Protein AF-A0A1B9ADQ4-F1 (afdb_monomer)

InterPro domains:
  IPR029063 S-adenosyl-L-methionine-dependent methyltransferase superfamily [G3DSA:3.40.50.150] (20-190)
  IPR029063 S-adenosyl-L-methionine-dependent methyltransferase superfamily [SSF53335] (29-182)
  IPR041698 Methyltransferase domain 25 [PF13649] (47-142)

Radius of gyration: 16.08 Å; Cα contacts (8 Å, |Δi|>4): 365; chains: 1; bounding box: 38×32×48 Å

Secondary structure (DSSP, 8-state):
-THHHHHHHS---HHHHHHHHHHHHHHHHHHHHHHHHHTT--TT-EEEEES-TTSHHHHHHHHH-TT-EEEEEES-HHHHHHHHHHTHHHHHTT-EEEEES-GGG---SS-EEEEEEES-GGG-SSHHHHHHHHHHHEEEEEEEEEEE---STT--HHHHHHHHHHHHHHHHHTT-EEEEEEEE--SSS-EEEEEEE-

Foldseek 3Di:
DPPPVVVVVPQQDDPVSVVVVVLVLVLLLVQLVVLLVVQPDDAAFEEEEEACFLPSSVVSNCVVHVRYAYEYEHQDPVSVVNNCVVCVVCVVVVRYHYYNDQLLPDDDPAAGLEYEYEQCQVVRPDNLSSLLSNVVRHDAFRKYKYKHDDDDPPDEPVVQVVVLVVVQVSNVVSPWADWDWDWDDGPPYIMIMIMTTD

Solvent-accessible surface area (backbone atoms only — not comparable to full-atom values): 10647 Å² total; per-residue (Å²): 129,72,73,66,59,53,59,75,69,47,76,52,68,63,75,69,23,47,52,52,50,50,51,52,50,52,48,51,48,56,49,40,56,48,55,57,59,75,52,70,78,56,84,62,34,35,32,36,35,45,44,42,47,62,30,65,52,61,54,51,46,44,76,77,43,77,56,38,35,38,40,30,33,25,68,45,64,70,27,48,58,43,19,46,69,72,41,44,69,41,42,76,69,70,32,44,48,81,43,76,34,53,61,64,76,57,82,70,99,61,62,23,44,32,39,36,27,61,70,31,66,94,71,48,92,50,53,62,55,24,44,37,41,48,50,70,37,36,35,83,74,12,30,39,34,46,29,44,53,65,80,57,96,86,52,44,61,66,58,37,52,53,50,47,52,51,54,43,52,50,40,43,73,42,65,34,42,80,69,46,83,44,79,45,94,42,86,96,36,48,25,32,34,38,33,33,31,71

Structure (mmCIF, N/CA/C/O backbone):
data_AF-A0A1B9ADQ4-F1
#
_entry.id   AF-A0A1B9ADQ4-F1
#
loop_
_atom_site.group_PDB
_atom_site.id
_atom_site.type_symbol
_atom_site.label_atom_id
_atom_site.label_alt_id
_atom_site.label_comp_id
_atom_site.label_asym_id
_atom_site.label_entity_id
_atom_site.label_seq_id
_atom_site.pdbx_PDB_ins_code
_atom_site.Cartn_x
_atom_site.Cartn_y
_atom_site.Cartn_z
_atom_site.occupancy
_atom_site.B_iso_or_equiv
_atom_site.auth_seq_id
_atom_site.auth_comp_id
_atom_site.auth_asym_id
_atom_site.auth_atom_id
_atom_site.pdbx_PDB_model_num
ATOM 1 N N . MET A 1 1 ? 21.181 8.971 -6.946 1.00 31.03 1 MET A N 1
ATOM 2 C CA . MET A 1 1 ? 20.146 7.986 -6.556 1.00 31.03 1 MET A CA 1
ATOM 3 C C . MET A 1 1 ? 18.771 8.260 -7.191 1.00 31.03 1 MET A C 1
ATOM 5 O O . MET A 1 1 ? 18.067 7.307 -7.469 1.00 31.03 1 MET A O 1
ATOM 9 N N . PHE A 1 2 ? 18.421 9.510 -7.547 1.00 28.45 2 PHE A N 1
ATOM 10 C CA . PHE A 1 2 ? 17.174 9.854 -8.271 1.00 28.45 2 PHE A CA 1
ATOM 11 C C . PHE A 1 2 ? 17.099 9.427 -9.762 1.00 28.45 2 PHE A C 1
ATOM 13 O O . PHE A 1 2 ? 16.015 9.404 -10.334 1.00 28.45 2 PHE A O 1
ATOM 20 N N . SER A 1 3 ? 18.222 9.080 -10.404 1.00 30.12 3 SER A N 1
ATOM 21 C CA . SER A 1 3 ? 18.310 8.905 -11.871 1.00 30.12 3 SER A CA 1
ATOM 22 C C . SER A 1 3 ? 17.721 7.600 -12.430 1.00 30.12 3 SER A C 1
ATOM 24 O O . SER A 1 3 ? 17.468 7.532 -13.631 1.00 30.12 3 SER A O 1
ATOM 26 N N . PHE A 1 4 ? 17.547 6.556 -11.616 1.00 31.27 4 PHE A N 1
ATOM 27 C CA . PHE A 1 4 ? 17.008 5.272 -12.093 1.00 31.27 4 PHE A CA 1
ATOM 28 C C . PHE A 1 4 ? 15.471 5.254 -12.089 1.00 31.27 4 PHE A C 1
ATOM 30 O O . PHE A 1 4 ? 14.857 4.659 -12.970 1.00 31.27 4 PHE A O 1
ATOM 37 N N . PHE A 1 5 ? 14.846 5.981 -11.158 1.00 38.72 5 PHE A N 1
ATOM 38 C CA . PHE A 1 5 ? 13.388 6.052 -11.025 1.00 38.72 5 PHE A CA 1
ATOM 39 C C . PHE A 1 5 ? 12.737 6.987 -12.041 1.00 38.72 5 PHE A C 1
ATOM 41 O O . PHE A 1 5 ? 11.655 6.679 -12.533 1.00 38.72 5 PHE A O 1
ATOM 48 N N . SER A 1 6 ? 13.405 8.077 -12.436 1.00 36.59 6 SER A N 1
ATOM 49 C CA . SER A 1 6 ? 12.908 8.944 -13.512 1.00 36.59 6 SER A CA 1
ATOM 50 C C . SER A 1 6 ? 12.736 8.175 -14.824 1.00 36.59 6 SER A C 1
ATOM 52 O O . SER A 1 6 ? 11.720 8.353 -15.483 1.00 36.59 6 SER A O 1
ATOM 54 N N . LYS A 1 7 ? 13.639 7.234 -15.142 1.00 39.22 7 LYS A N 1
ATOM 55 C CA . LYS A 1 7 ? 13.520 6.358 -16.322 1.00 39.22 7 LYS A CA 1
ATOM 56 C C . LYS A 1 7 ? 12.334 5.395 -16.264 1.00 39.22 7 LYS A C 1
ATOM 58 O O . LYS A 1 7 ? 11.806 5.008 -17.297 1.00 39.22 7 LYS A O 1
ATOM 63 N N . GLN A 1 8 ? 11.889 5.014 -15.068 1.00 44.16 8 GLN A N 1
ATOM 64 C CA . GLN A 1 8 ? 10.740 4.122 -14.893 1.00 44.16 8 GLN A CA 1
ATOM 65 C C . GLN A 1 8 ? 9.396 4.842 -15.111 1.00 44.16 8 GLN A C 1
ATOM 67 O O . GLN A 1 8 ? 8.384 4.194 -15.385 1.00 44.16 8 GLN A O 1
ATOM 72 N N . PHE A 1 9 ? 9.403 6.177 -15.025 1.00 42.75 9 PHE A N 1
ATOM 73 C CA . PHE A 1 9 ? 8.288 7.059 -15.377 1.00 42.75 9 PHE A CA 1
ATOM 74 C C . PHE A 1 9 ? 8.504 7.812 -16.702 1.00 42.75 9 PHE A C 1
ATOM 76 O O . PHE A 1 9 ? 7.588 8.502 -17.159 1.00 42.75 9 PHE A O 1
ATOM 83 N N . GLU A 1 10 ? 9.673 7.682 -17.338 1.00 42.25 10 GLU A N 1
ATOM 84 C CA . GLU A 1 10 ? 9.884 8.148 -18.706 1.00 42.25 10 GLU A CA 1
ATOM 85 C C . GLU A 1 10 ? 8.965 7.343 -19.618 1.00 42.25 10 GLU A C 1
ATOM 87 O O . GLU A 1 10 ? 8.967 6.110 -19.634 1.00 42.25 10 GLU A O 1
ATOM 92 N N . LYS A 1 11 ? 8.111 8.061 -20.352 1.00 46.66 11 LYS A N 1
ATOM 93 C CA . LYS A 1 11 ? 7.223 7.447 -21.332 1.00 46.66 11 LYS A CA 1
ATOM 94 C C . LYS A 1 11 ? 8.090 6.648 -22.303 1.00 46.66 11 LYS A C 1
ATOM 96 O O . LYS A 1 11 ? 8.960 7.245 -22.932 1.00 46.66 11 LYS A O 1
ATOM 101 N N . PRO A 1 12 ? 7.858 5.341 -22.470 1.00 53.56 12 PRO A N 1
ATOM 102 C CA . PRO A 1 12 ? 8.609 4.587 -23.453 1.00 53.56 12 PRO A CA 1
ATOM 103 C C . PRO A 1 12 ? 8.221 5.107 -24.850 1.00 53.56 12 PRO A C 1
ATOM 105 O O . PRO A 1 12 ? 7.066 5.001 -25.272 1.00 53.56 12 PRO A O 1
ATOM 108 N N . GLU A 1 13 ? 9.165 5.759 -25.530 1.00 46.22 13 GLU A N 1
ATOM 109 C CA . GLU A 1 13 ? 8.935 6.422 -26.818 1.00 46.22 13 GLU A CA 1
ATOM 110 C C . GLU A 1 13 ? 8.956 5.419 -27.990 1.00 46.22 13 GLU A C 1
ATOM 112 O O . GLU A 1 13 ? 9.634 4.391 -27.960 1.00 46.22 13 GLU A O 1
ATOM 117 N N . GLY A 1 14 ? 8.184 5.705 -29.046 1.00 51.62 14 GLY A N 1
ATOM 118 C CA . GLY A 1 14 ? 8.058 4.843 -30.230 1.00 51.62 14 GLY A CA 1
ATOM 119 C C . GLY A 1 14 ? 7.074 3.668 -30.085 1.00 51.62 14 GLY A C 1
ATOM 120 O O . GLY A 1 14 ? 6.534 3.398 -29.015 1.00 51.62 14 GLY A O 1
ATOM 121 N N . LEU A 1 15 ? 6.806 2.956 -31.188 1.00 52.00 15 LEU A N 1
ATOM 122 C CA . LEU A 1 15 ? 5.789 1.889 -31.254 1.00 52.00 15 LEU A CA 1
ATOM 123 C C . LEU A 1 15 ? 6.112 0.698 -30.329 1.00 52.00 15 LEU A C 1
ATOM 125 O O . LEU A 1 15 ? 5.231 0.189 -29.640 1.00 52.00 15 LEU A O 1
ATOM 129 N N . LEU A 1 16 ? 7.384 0.286 -30.272 1.00 53.84 16 LEU A N 1
ATOM 130 C CA . LEU A 1 16 ? 7.862 -0.764 -29.362 1.00 53.84 16 LEU A CA 1
ATOM 131 C C . LEU A 1 16 ? 7.796 -0.317 -27.897 1.00 53.84 16 LEU A C 1
ATOM 133 O O . LEU A 1 16 ? 7.409 -1.101 -27.030 1.00 53.84 16 LEU A O 1
ATOM 137 N N . GLY A 1 17 ? 8.099 0.957 -27.638 1.00 56.41 17 GLY A N 1
ATOM 138 C CA . GLY A 1 17 ? 7.974 1.556 -26.318 1.00 56.41 17 GLY A CA 1
ATOM 139 C C . GLY A 1 17 ? 6.531 1.546 -25.812 1.00 56.41 17 GLY A C 1
ATOM 140 O O . GLY A 1 17 ? 6.268 1.110 -24.694 1.00 56.41 17 GLY A O 1
ATOM 141 N N . GLN A 1 18 ? 5.567 1.908 -26.659 1.00 59.38 18 GLN A N 1
ATOM 142 C CA . GLN A 1 18 ? 4.142 1.859 -26.311 1.00 59.38 18 GLN A CA 1
ATOM 143 C C . GLN A 1 18 ? 3.662 0.439 -25.969 1.00 59.38 18 GLN A C 1
ATOM 145 O O . GLN A 1 18 ? 2.882 0.264 -25.031 1.00 59.38 18 GLN A O 1
ATOM 150 N N . VAL A 1 19 ? 4.140 -0.582 -26.691 1.00 56.56 19 VAL A N 1
ATOM 151 C CA . VAL A 1 19 ? 3.825 -1.991 -26.395 1.00 56.56 19 VAL A CA 1
ATOM 152 C C . VAL A 1 19 ? 4.424 -2.416 -25.052 1.00 56.56 19 VAL A C 1
ATOM 154 O O . VAL A 1 19 ? 3.703 -2.974 -24.225 1.00 56.56 19 VAL A O 1
ATOM 157 N N . ALA A 1 20 ? 5.698 -2.104 -24.796 1.00 58.53 20 ALA A N 1
ATOM 158 C CA . ALA A 1 20 ? 6.356 -2.397 -23.521 1.00 58.53 20 ALA A CA 1
ATOM 159 C C . ALA A 1 20 ? 5.666 -1.689 -22.342 1.00 58.53 20 ALA A C 1
ATOM 161 O O . ALA A 1 20 ? 5.365 -2.315 -21.326 1.00 58.53 20 ALA A O 1
ATOM 162 N N . GLY A 1 21 ? 5.314 -0.411 -22.509 1.00 66.69 21 GLY A N 1
ATOM 163 C CA . GLY A 1 21 ? 4.561 0.355 -21.518 1.00 66.69 21 GLY A CA 1
ATOM 164 C C . GLY A 1 21 ? 3.179 -0.237 -21.235 1.00 66.69 21 GLY A C 1
ATOM 165 O O . GLY A 1 21 ? 2.742 -0.274 -20.085 1.00 66.69 21 GLY A O 1
ATOM 166 N N . LYS A 1 22 ? 2.497 -0.768 -22.258 1.00 61.91 22 LYS A N 1
ATOM 167 C CA . LYS A 1 22 ? 1.204 -1.446 -22.093 1.00 61.91 22 LYS A CA 1
ATOM 168 C C . LYS A 1 22 ? 1.338 -2.764 -21.330 1.00 61.91 22 LYS A C 1
ATOM 170 O O . LYS A 1 22 ? 0.519 -3.024 -20.452 1.00 61.91 22 LYS A O 1
ATOM 175 N N . ILE A 1 23 ? 2.360 -3.567 -21.628 1.00 62.84 23 ILE A N 1
ATOM 176 C CA . ILE A 1 23 ? 2.650 -4.813 -20.899 1.00 62.84 23 ILE A CA 1
ATOM 177 C C . ILE A 1 23 ? 2.944 -4.502 -19.429 1.00 62.84 23 ILE A C 1
ATOM 179 O O . ILE A 1 23 ? 2.271 -5.039 -18.551 1.00 62.84 23 ILE A O 1
ATOM 183 N N . MET A 1 24 ? 3.838 -3.546 -19.165 1.00 72.50 24 MET A N 1
ATOM 184 C CA . MET A 1 24 ? 4.169 -3.114 -17.807 1.00 72.50 24 MET A CA 1
ATOM 185 C C . MET A 1 24 ? 2.941 -2.584 -17.056 1.00 72.50 24 MET A C 1
ATOM 187 O O . MET A 1 24 ? 2.766 -2.859 -15.871 1.00 72.50 24 MET A O 1
ATOM 191 N N . SER A 1 25 ? 2.051 -1.853 -17.732 1.00 76.44 25 SER A N 1
ATOM 192 C CA . SER A 1 25 ? 0.800 -1.392 -17.125 1.00 76.44 25 SER A CA 1
ATOM 193 C C . SER A 1 25 ? -0.131 -2.550 -16.749 1.00 76.44 25 SER A C 1
ATOM 195 O O . SER A 1 25 ? -0.781 -2.472 -15.707 1.00 76.44 25 SER A O 1
ATOM 197 N N . ILE A 1 26 ? -0.212 -3.605 -17.566 1.00 77.12 26 ILE A N 1
ATOM 198 C CA . ILE A 1 26 ? -1.019 -4.803 -17.280 1.00 77.12 26 ILE A CA 1
ATOM 199 C C . ILE A 1 26 ? -0.423 -5.581 -16.101 1.00 77.12 26 ILE A C 1
ATOM 201 O O . ILE A 1 26 ? -1.154 -5.995 -15.201 1.00 77.12 26 ILE A O 1
ATOM 205 N N . GLU A 1 27 ? 0.898 -5.751 -16.079 1.00 82.81 27 GLU A N 1
ATOM 206 C CA . GLU A 1 27 ? 1.623 -6.403 -14.983 1.00 82.81 27 GLU A CA 1
ATOM 207 C C . GLU A 1 27 ? 1.422 -5.643 -13.669 1.00 82.81 27 GLU A C 1
ATOM 209 O O . GLU A 1 27 ? 0.994 -6.233 -12.677 1.00 82.81 27 GLU A O 1
ATOM 214 N N . ASN A 1 28 ? 1.593 -4.318 -13.684 1.00 85.81 28 ASN A N 1
ATOM 215 C CA . ASN A 1 28 ? 1.337 -3.463 -12.526 1.00 85.81 28 ASN A CA 1
ATOM 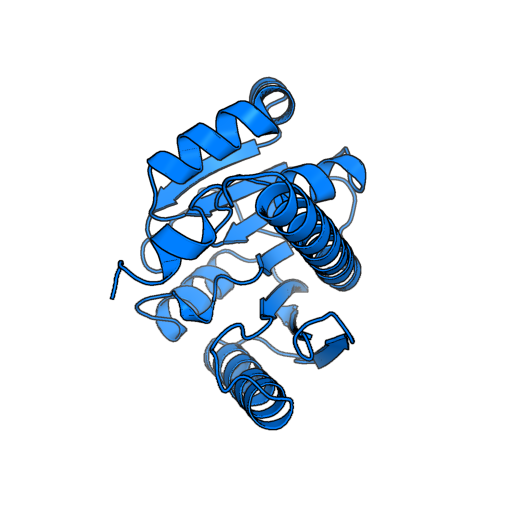216 C C . ASN A 1 28 ? -0.119 -3.560 -12.055 1.00 85.81 28 ASN A C 1
ATOM 218 O O . ASN A 1 28 ? -0.376 -3.657 -10.857 1.00 85.81 28 ASN A O 1
ATOM 222 N N . GLN A 1 29 ? -1.087 -3.602 -12.976 1.00 90.75 29 GLN A N 1
ATOM 223 C CA . GLN A 1 29 ? -2.488 -3.793 -12.604 1.00 90.75 29 GLN A CA 1
ATOM 224 C C . GLN A 1 29 ? -2.723 -5.166 -11.951 1.00 90.75 29 GLN A C 1
ATOM 226 O O . GLN A 1 29 ? -3.473 -5.275 -10.980 1.00 90.75 29 GLN A O 1
ATOM 231 N N . SER A 1 30 ? -2.080 -6.219 -12.463 1.00 93.62 30 SER A N 1
ATOM 232 C CA . SER A 1 30 ? -2.144 -7.570 -11.894 1.00 93.62 30 SER A CA 1
ATOM 233 C C . SER A 1 30 ? -1.551 -7.630 -10.484 1.00 93.62 30 SER A C 1
ATOM 235 O O . SER A 1 30 ? -2.092 -8.335 -9.625 1.00 93.62 30 SER A O 1
ATOM 237 N N . ILE A 1 31 ? -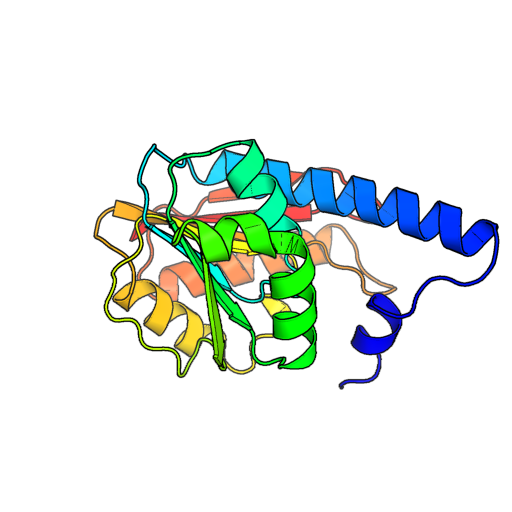0.469 -6.888 -10.234 1.00 95.94 31 ILE A N 1
ATOM 238 C CA . ILE A 1 31 ? 0.149 -6.751 -8.911 1.00 95.94 31 ILE A CA 1
ATOM 239 C C . ILE A 1 31 ? -0.799 -5.994 -7.971 1.00 95.94 31 ILE A C 1
ATOM 241 O O . ILE A 1 31 ? -1.171 -6.544 -6.940 1.00 95.94 31 ILE A O 1
ATOM 245 N N . ASN A 1 32 ? -1.307 -4.821 -8.368 1.00 97.19 32 ASN A N 1
ATOM 246 C CA . ASN A 1 32 ? -2.240 -4.026 -7.555 1.00 97.19 32 ASN A CA 1
ATOM 247 C C . ASN A 1 32 ? -3.477 -4.835 -7.132 1.00 97.19 32 ASN A C 1
ATOM 249 O O . ASN A 1 32 ? -3.826 -4.891 -5.953 1.00 97.19 32 ASN A O 1
ATOM 253 N N . LYS A 1 33 ? -4.126 -5.523 -8.083 1.00 96.94 33 LYS A N 1
ATOM 254 C CA . LYS A 1 33 ? -5.292 -6.383 -7.808 1.00 96.94 33 LYS A CA 1
ATOM 255 C C . LYS A 1 33 ? -4.988 -7.480 -6.793 1.00 96.94 33 LYS A C 1
ATOM 257 O O . LYS A 1 33 ? -5.855 -7.829 -5.989 1.00 96.94 33 LYS A O 1
ATOM 262 N N . TRP A 1 34 ? -3.788 -8.049 -6.873 1.00 98.00 34 TRP A N 1
ATOM 263 C CA . TRP A 1 34 ? -3.346 -9.121 -5.995 1.00 98.00 34 TRP A CA 1
ATOM 264 C C . TRP A 1 34 ? -3.073 -8.613 -4.583 1.00 98.00 34 TRP A C 1
ATOM 266 O O . TRP A 1 34 ? -3.657 -9.151 -3.646 1.00 98.00 34 TRP A O 1
ATOM 276 N N . THR A 1 35 ? -2.315 -7.524 -4.435 1.00 98.50 35 THR A N 1
ATOM 277 C CA . THR A 1 35 ? -2.087 -6.865 -3.141 1.00 98.50 35 THR A CA 1
ATOM 278 C C . THR A 1 35 ? -3.405 -6.532 -2.446 1.00 98.50 35 THR A C 1
ATOM 280 O O . THR A 1 35 ? -3.624 -6.908 -1.297 1.00 98.50 35 THR A O 1
ATOM 283 N N . LEU A 1 36 ? -4.341 -5.907 -3.169 1.00 98.44 36 LEU A N 1
ATOM 284 C CA . LEU A 1 36 ? -5.654 -5.545 -2.634 1.00 98.44 36 LEU A CA 1
ATOM 285 C C . LEU A 1 36 ? -6.501 -6.768 -2.239 1.00 98.44 36 LEU A C 1
ATOM 287 O O . LEU A 1 36 ? -7.298 -6.688 -1.307 1.00 98.44 36 LEU A O 1
ATOM 291 N N . ALA A 1 37 ? -6.340 -7.911 -2.919 1.00 98.00 37 ALA A N 1
ATOM 292 C CA . ALA A 1 37 ? -7.029 -9.149 -2.548 1.00 98.00 37 ALA A CA 1
ATOM 293 C C . ALA A 1 37 ? -6.543 -9.696 -1.197 1.00 98.00 37 ALA A C 1
ATOM 295 O O . ALA A 1 37 ? -7.346 -10.211 -0.421 1.00 98.00 37 ALA A O 1
ATOM 296 N N . LEU A 1 38 ? -5.243 -9.572 -0.917 1.00 98.50 38 LEU A N 1
ATOM 297 C CA . LEU A 1 38 ? -4.621 -10.085 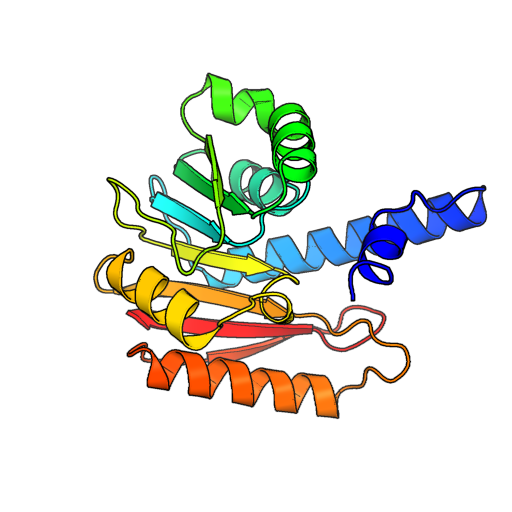0.304 1.00 98.50 38 LEU A CA 1
ATOM 298 C C . LEU A 1 38 ? -5.010 -9.279 1.553 1.00 98.50 38 LEU A C 1
ATOM 300 O O . LEU A 1 38 ? -4.954 -9.809 2.662 1.00 98.50 38 LEU A O 1
ATOM 304 N N . LEU A 1 39 ? -5.458 -8.032 1.389 1.00 97.88 39 LEU A N 1
ATOM 305 C CA . LEU A 1 39 ? -5.860 -7.148 2.488 1.00 97.88 39 LEU A CA 1
ATOM 306 C C . LEU A 1 39 ? -7.228 -7.464 3.094 1.00 97.88 39 LEU A C 1
ATOM 308 O O . LEU A 1 39 ? -7.537 -6.935 4.159 1.00 97.88 39 LEU A O 1
ATOM 312 N N . THR A 1 40 ? -8.057 -8.301 2.459 1.00 95.69 40 THR A N 1
ATOM 313 C CA . THR A 1 40 ? -9.409 -8.620 2.969 1.00 95.69 40 THR A CA 1
ATOM 314 C C . THR A 1 40 ? -10.214 -7.354 3.331 1.00 95.69 40 THR A C 1
ATOM 316 O O . THR A 1 40 ? -10.792 -7.251 4.415 1.00 95.69 40 THR A O 1
ATOM 319 N N . ILE A 1 41 ? -10.177 -6.359 2.436 1.00 97.88 41 ILE A N 1
ATOM 320 C CA . ILE A 1 41 ? -10.828 -5.048 2.593 1.00 97.88 41 ILE A CA 1
ATOM 321 C C . ILE A 1 41 ? -12.341 -5.224 2.755 1.00 97.88 41 ILE A C 1
ATOM 323 O O . ILE A 1 41 ? -12.961 -5.974 1.996 1.00 97.88 41 ILE A O 1
ATOM 327 N N . GLN A 1 42 ? -12.917 -4.528 3.732 1.00 97.94 42 GLN A N 1
ATOM 328 C CA . GLN A 1 42 ? -14.350 -4.486 4.004 1.00 97.94 42 GLN A CA 1
ATOM 329 C C . GLN A 1 42 ? -14.967 -3.156 3.536 1.00 97.94 42 GLN A C 1
ATOM 331 O O . GLN A 1 42 ? -14.258 -2.163 3.350 1.00 97.94 42 GLN A O 1
ATOM 336 N N . PRO A 1 43 ? -16.293 -3.109 3.312 1.00 97.00 43 PRO A N 1
ATOM 337 C CA . PRO A 1 43 ? -16.993 -1.854 3.057 1.00 97.00 43 PRO A CA 1
ATOM 338 C C . PRO A 1 43 ? -16.730 -0.813 4.155 1.00 97.00 43 PRO A C 1
ATOM 340 O O . PRO A 1 43 ? -16.757 -1.151 5.333 1.00 97.00 43 PRO A O 1
ATOM 343 N N . GLU A 1 44 ? -16.536 0.448 3.757 1.00 97.06 44 GLU A N 1
ATOM 344 C CA . GLU A 1 44 ? -16.295 1.596 4.654 1.00 97.06 44 GLU A CA 1
ATOM 345 C C . GLU A 1 44 ? -14.968 1.569 5.450 1.00 97.06 44 GLU A C 1
ATOM 347 O O . GLU A 1 44 ? -14.740 2.459 6.274 1.00 97.06 44 GLU A O 1
ATOM 352 N N . ASP A 1 45 ? -14.055 0.629 5.159 1.00 98.50 45 ASP A N 1
ATOM 353 C CA . ASP A 1 45 ? -12.687 0.633 5.704 1.00 98.50 45 ASP A CA 1
ATOM 354 C C . ASP A 1 45 ? -11.976 1.975 5.428 1.00 98.50 45 ASP A C 1
ATOM 356 O O . ASP A 1 45 ? -12.072 2.548 4.333 1.00 98.50 45 ASP A O 1
ATOM 360 N N . GLN A 1 46 ? -11.206 2.452 6.413 1.00 98.75 46 GLN A N 1
ATOM 361 C CA . GLN A 1 46 ? -10.188 3.483 6.215 1.00 98.75 46 GLN A CA 1
ATOM 362 C C . GLN A 1 46 ? -8.899 2.812 5.740 1.00 98.75 46 GLN A C 1
ATOM 364 O O . GLN A 1 46 ? -8.294 2.012 6.459 1.00 98.75 46 GLN A O 1
ATOM 369 N N . VAL A 1 47 ? -8.465 3.152 4.532 1.00 98.81 47 VAL A N 1
ATOM 370 C CA . VAL A 1 47 ? -7.309 2.546 3.873 1.00 98.81 47 VAL A CA 1
ATOM 371 C C . VAL A 1 47 ? -6.215 3.592 3.677 1.00 98.81 47 VAL A C 1
ATOM 373 O O . VAL A 1 47 ? -6.499 4.706 3.251 1.00 98.81 47 VAL A O 1
ATOM 376 N N . LEU A 1 48 ? -4.963 3.234 3.950 1.00 98.88 48 LEU A N 1
ATOM 377 C CA . LEU A 1 48 ? -3.795 4.064 3.646 1.00 98.88 48 LEU A CA 1
ATOM 378 C C . LEU A 1 48 ? -2.923 3.398 2.580 1.00 98.88 48 LEU A C 1
ATOM 380 O O . LEU A 1 48 ? -2.490 2.259 2.758 1.00 98.88 48 LEU A O 1
ATOM 384 N N . GLU A 1 49 ? -2.619 4.125 1.506 1.00 98.81 49 GLU A N 1
ATOM 385 C CA . GLU A 1 49 ? -1.554 3.768 0.565 1.00 98.81 49 GLU A CA 1
ATOM 386 C C . GLU A 1 49 ? -0.285 4.587 0.844 1.00 98.81 49 GLU A C 1
ATOM 388 O O . GLU A 1 49 ? -0.327 5.819 0.888 1.00 98.81 49 GLU A O 1
ATOM 393 N N . VAL A 1 50 ? 0.862 3.913 0.978 1.00 98.75 50 VAL A N 1
ATOM 394 C CA . VAL A 1 50 ? 2.175 4.564 1.112 1.00 98.75 50 VAL A CA 1
ATOM 395 C C . VAL A 1 50 ? 2.988 4.426 -0.175 1.00 98.75 50 VAL A C 1
ATOM 397 O O . VAL A 1 50 ? 3.373 3.321 -0.575 1.00 98.75 50 VAL A O 1
ATOM 400 N N . GLY A 1 51 ? 3.313 5.569 -0.773 1.00 97.31 51 GLY A N 1
ATOM 401 C CA . GLY A 1 51 ? 3.890 5.716 -2.108 1.00 97.31 51 GLY A CA 1
ATOM 402 C C . GLY A 1 51 ? 2.871 5.501 -3.207 1.00 97.31 51 GLY A C 1
ATOM 403 O O . GLY A 1 51 ? 3.043 4.611 -4.035 1.00 97.31 51 GLY A O 1
ATOM 404 N N . PHE A 1 52 ? 1.794 6.286 -3.191 1.00 97.31 52 PHE A N 1
ATOM 405 C CA . PHE A 1 52 ? 0.708 6.136 -4.159 1.00 97.31 52 PHE A CA 1
ATOM 406 C C . PHE A 1 52 ? 1.122 6.471 -5.603 1.00 97.31 52 PHE A C 1
ATOM 408 O O . PHE A 1 52 ? 0.420 6.099 -6.553 1.00 97.31 52 PHE A O 1
ATOM 415 N N . GLY A 1 53 ? 2.233 7.194 -5.796 1.00 95.00 53 GLY A N 1
ATOM 416 C CA . GLY A 1 53 ? 2.757 7.554 -7.106 1.00 95.00 53 GLY A CA 1
ATOM 417 C C . GLY A 1 53 ? 1.689 8.179 -8.023 1.00 95.00 53 GLY A C 1
ATOM 418 O O . GLY A 1 53 ? 0.979 9.103 -7.634 1.00 95.00 53 GLY A O 1
ATOM 419 N N . PRO A 1 54 ? 1.503 7.690 -9.259 1.00 94.31 54 PRO A N 1
ATOM 420 C CA . PRO A 1 54 ? 0.492 8.219 -10.178 1.00 94.31 54 PRO A CA 1
ATOM 421 C C . PRO A 1 54 ? -0.950 7.760 -9.868 1.00 94.31 54 PRO A C 1
ATOM 423 O O . PRO A 1 54 ? -1.852 8.060 -10.654 1.00 94.31 54 PRO A O 1
ATOM 426 N N . GLY A 1 55 ? -1.182 7.011 -8.781 1.00 96.06 55 GLY A N 1
ATOM 427 C CA . GLY A 1 55 ? -2.517 6.674 -8.273 1.00 96.06 55 GLY A CA 1
ATOM 428 C C . GLY A 1 55 ? -3.201 5.455 -8.896 1.00 96.06 55 GLY A C 1
ATOM 429 O O . GLY A 1 55 ? -4.428 5.366 -8.848 1.00 96.06 55 GLY A O 1
ATOM 430 N N . PHE A 1 56 ? -2.456 4.533 -9.517 1.00 96.62 56 PHE A N 1
ATOM 431 C CA . PHE A 1 56 ? -3.043 3.348 -10.165 1.00 96.62 56 PHE A CA 1
ATOM 432 C C . PHE A 1 56 ? -3.648 2.345 -9.175 1.00 96.62 56 PHE A C 1
ATOM 434 O O . PHE A 1 56 ? -4.653 1.711 -9.497 1.00 96.62 56 PHE A O 1
ATOM 441 N N . ALA A 1 57 ? -3.042 2.158 -7.999 1.00 97.69 57 ALA A N 1
ATOM 442 C CA . ALA A 1 57 ? -3.566 1.216 -7.016 1.00 97.69 57 ALA A CA 1
ATOM 443 C C . ALA A 1 57 ? -4.813 1.775 -6.317 1.00 97.69 57 ALA A C 1
ATOM 445 O O . ALA A 1 57 ? -5.789 1.040 -6.199 1.00 97.69 57 ALA A O 1
ATOM 446 N N . ILE A 1 58 ? -4.848 3.074 -5.982 1.00 98.31 58 ILE A N 1
ATOM 447 C CA . ILE A 1 58 ? -6.079 3.791 -5.588 1.00 98.31 58 ILE A CA 1
ATOM 448 C C . ILE A 1 58 ? -7.203 3.605 -6.617 1.00 98.31 58 ILE A C 1
ATOM 450 O O . ILE A 1 58 ? -8.327 3.257 -6.246 1.00 98.31 58 ILE A O 1
ATOM 454 N N . GLU A 1 59 ? -6.913 3.805 -7.909 1.00 97.38 59 GLU A N 1
ATOM 455 C CA . GLU A 1 59 ? -7.911 3.657 -8.979 1.00 97.38 59 GLU A CA 1
ATOM 456 C C . GLU A 1 59 ? -8.495 2.229 -8.994 1.00 97.38 59 GLU A C 1
ATOM 458 O O . GLU A 1 59 ? -9.707 2.033 -9.115 1.00 97.38 59 GLU A O 1
ATOM 463 N N . GLU A 1 60 ? -7.638 1.217 -8.843 1.00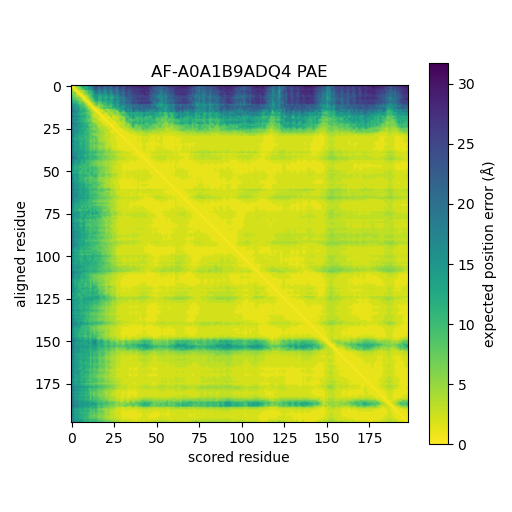 97.62 60 GLU A N 1
ATOM 464 C CA . GLU A 1 60 ? -8.043 -0.190 -8.778 1.00 97.62 60 GLU A CA 1
ATOM 465 C C . GLU A 1 60 ? -8.818 -0.517 -7.489 1.00 97.62 60 GLU A C 1
ATOM 467 O O . GLU A 1 60 ? -9.843 -1.201 -7.541 1.00 97.62 60 GLU A O 1
ATOM 472 N N . ALA A 1 61 ? -8.388 0.018 -6.343 1.00 97.44 61 ALA A N 1
ATOM 473 C CA . ALA A 1 61 ? -9.054 -0.158 -5.057 1.00 97.44 61 ALA A CA 1
ATOM 474 C C . ALA A 1 61 ? -10.495 0.357 -5.109 1.00 97.44 61 ALA A C 1
ATOM 476 O O . ALA A 1 61 ? -11.411 -0.363 -4.718 1.00 97.44 61 ALA A O 1
ATOM 477 N N . ARG A 1 62 ? -10.725 1.538 -5.695 1.00 93.69 62 ARG A N 1
ATOM 478 C CA . ARG A 1 62 ? -12.071 2.108 -5.861 1.00 93.69 62 ARG A CA 1
ATOM 479 C C . ARG A 1 62 ? -12.970 1.278 -6.768 1.00 93.69 62 ARG A C 1
ATOM 481 O O . ARG A 1 62 ? -14.158 1.141 -6.476 1.00 93.69 62 ARG A O 1
ATOM 488 N N . LYS A 1 63 ? -12.433 0.735 -7.866 1.00 95.25 63 LYS A N 1
ATOM 489 C CA . LYS A 1 63 ? -13.202 -0.127 -8.782 1.00 95.25 63 LYS A CA 1
ATOM 490 C C . LYS A 1 63 ? -13.718 -1.373 -8.070 1.00 95.25 63 LYS A C 1
ATOM 492 O O . LYS A 1 63 ? -14.832 -1.810 -8.340 1.00 95.25 63 LYS A O 1
ATOM 497 N N . ARG A 1 64 ? -12.913 -1.935 -7.166 1.00 96.44 64 ARG A N 1
ATOM 498 C CA . ARG A 1 64 ? -13.245 -3.166 -6.446 1.00 96.44 64 ARG A CA 1
ATOM 499 C C . ARG A 1 64 ? -14.041 -2.932 -5.163 1.00 96.44 64 ARG A C 1
ATOM 501 O O . ARG A 1 64 ? -14.900 -3.743 -4.834 1.00 96.44 64 ARG A O 1
ATOM 508 N N . PHE A 1 65 ? -13.768 -1.838 -4.461 1.00 96.81 65 PHE A N 1
ATOM 509 C CA . PHE A 1 65 ? -14.341 -1.515 -3.159 1.00 96.81 65 PHE A CA 1
ATOM 510 C C . PHE A 1 65 ? -14.891 -0.085 -3.193 1.00 96.81 65 PHE A C 1
ATOM 512 O O . PHE A 1 65 ? -14.211 0.869 -2.824 1.00 96.81 65 PHE A O 1
ATOM 519 N N . PRO A 1 66 ? -16.123 0.111 -3.685 1.00 95.12 66 PRO A N 1
ATOM 520 C CA . PRO A 1 66 ? -16.632 1.445 -3.971 1.00 95.12 66 PRO A CA 1
ATOM 521 C C . PRO A 1 66 ? -16.896 2.318 -2.734 1.00 95.12 66 PRO A C 1
ATOM 523 O O . PRO A 1 66 ? -17.031 3.532 -2.867 1.00 95.12 66 PRO A O 1
ATOM 526 N N . SER A 1 67 ? -16.994 1.709 -1.558 1.00 96.81 67 SER A N 1
ATOM 527 C CA . SER A 1 67 ? -17.379 2.352 -0.304 1.00 96.81 67 SER A CA 1
ATOM 528 C C . SER A 1 67 ? -16.212 2.634 0.642 1.00 96.81 67 SER A C 1
ATOM 530 O O . SER A 1 67 ? -16.448 3.069 1.757 1.00 96.81 67 SER A O 1
ATOM 532 N N . ILE A 1 68 ? -14.960 2.381 0.261 1.00 98.31 68 ILE A N 1
ATOM 533 C CA . ILE A 1 68 ? -13.827 2.663 1.158 1.00 98.31 68 ILE A CA 1
ATOM 534 C C . ILE A 1 68 ? -13.434 4.135 1.130 1.00 98.31 68 ILE A C 1
ATOM 536 O O . ILE A 1 68 ? -13.724 4.864 0.177 1.00 98.31 68 ILE A O 1
ATOM 540 N N . TYR A 1 69 ? -12.730 4.553 2.173 1.00 98.69 69 TYR A N 1
ATOM 541 C CA . TYR A 1 69 ? -12.044 5.836 2.229 1.00 98.69 69 TYR A CA 1
ATOM 542 C C . TYR A 1 69 ? -10.550 5.590 2.117 1.00 98.69 69 TYR A C 1
ATOM 544 O O . TYR A 1 69 ? -10.028 4.699 2.784 1.00 98.69 69 TYR A O 1
ATOM 552 N N . ILE A 1 70 ? -9.865 6.373 1.291 1.00 98.75 70 ILE A N 1
ATOM 553 C CA . ILE A 1 70 ? -8.435 6.207 1.066 1.00 98.75 70 ILE A CA 1
ATOM 554 C C . ILE A 1 70 ? -7.702 7.492 1.434 1.00 98.75 70 ILE A C 1
ATOM 556 O O . ILE A 1 70 ? -8.070 8.576 0.985 1.00 98.75 70 ILE A O 1
ATOM 560 N N . ASP A 1 71 ? -6.632 7.353 2.200 1.00 98.88 71 ASP A N 1
ATOM 561 C CA . ASP A 1 71 ? -5.579 8.352 2.281 1.00 98.88 71 ASP A CA 1
ATOM 562 C C . ASP A 1 71 ? -4.349 7.831 1.526 1.00 98.88 71 ASP A C 1
ATOM 564 O O . ASP A 1 71 ? -4.036 6.642 1.563 1.00 98.88 71 ASP A O 1
ATOM 568 N N . GLY A 1 72 ? -3.655 8.713 0.814 1.00 98.75 72 GLY A N 1
ATOM 569 C CA . GLY A 1 72 ? -2.392 8.409 0.149 1.00 98.75 72 GLY A CA 1
ATOM 570 C C . GLY A 1 72 ? -1.281 9.322 0.649 1.00 98.75 72 GLY A C 1
ATOM 571 O O . GLY A 1 72 ? -1.467 10.537 0.705 1.00 98.75 72 GLY A O 1
ATOM 572 N N . VAL A 1 73 ? -0.117 8.754 0.961 1.00 98.69 73 VAL A N 1
ATOM 573 C CA . VAL A 1 73 ? 1.096 9.500 1.334 1.00 98.69 73 VAL A CA 1
ATOM 574 C C . VAL A 1 73 ? 2.211 9.213 0.337 1.00 98.69 73 VAL A C 1
ATOM 576 O O . VAL A 1 73 ? 2.530 8.054 0.096 1.00 98.69 73 VAL A O 1
ATOM 579 N N . ASP A 1 74 ? 2.810 10.250 -0.240 1.00 97.62 74 ASP A N 1
ATOM 580 C CA . ASP A 1 74 ? 3.944 10.146 -1.167 1.00 97.62 74 ASP A CA 1
ATOM 581 C C . ASP A 1 74 ? 4.784 11.428 -1.068 1.00 97.62 74 ASP A C 1
ATOM 583 O O . ASP A 1 74 ? 4.204 12.509 -0.993 1.00 97.62 74 ASP A O 1
ATOM 587 N N . PRO A 1 75 ? 6.125 11.380 -1.059 1.00 95.50 75 PRO A N 1
ATOM 588 C CA . PRO A 1 75 ? 6.940 12.590 -0.937 1.00 95.50 75 PRO A CA 1
ATOM 589 C C . PRO A 1 75 ? 6.954 13.461 -2.209 1.00 95.50 75 PRO A C 1
ATOM 591 O O . PRO A 1 75 ? 7.490 14.569 -2.179 1.00 95.50 75 PRO A O 1
ATOM 594 N N . SER A 1 76 ? 6.406 12.992 -3.336 1.00 93.25 76 SER A N 1
ATOM 595 C CA . SER A 1 76 ? 6.462 13.689 -4.622 1.00 93.25 76 SER A CA 1
ATOM 596 C C . SER A 1 76 ? 5.207 14.511 -4.918 1.00 93.25 76 SER A C 1
ATOM 598 O O . SER A 1 76 ? 4.132 13.993 -5.229 1.00 93.25 76 SER A O 1
ATOM 600 N N . GLU A 1 77 ? 5.376 15.833 -4.960 1.00 94.62 77 GLU A N 1
ATOM 601 C CA . GLU A 1 77 ? 4.335 16.771 -5.396 1.00 94.62 77 GLU A CA 1
ATOM 602 C C . GLU A 1 77 ? 3.868 16.478 -6.837 1.00 94.62 77 GLU A C 1
ATOM 604 O O . GLU A 1 77 ? 2.679 16.540 -7.148 1.00 94.62 77 GLU A O 1
ATOM 609 N N . THR A 1 78 ? 4.784 16.097 -7.734 1.00 92.62 78 THR A N 1
ATOM 610 C CA . THR A 1 78 ? 4.445 15.724 -9.118 1.00 92.62 78 THR A CA 1
ATOM 611 C C . THR A 1 78 ? 3.558 14.477 -9.171 1.00 92.62 78 THR A C 1
ATOM 613 O O . THR A 1 78 ? 2.630 14.404 -9.986 1.00 92.62 78 THR A O 1
ATOM 616 N N . MET A 1 79 ? 3.816 13.500 -8.298 1.00 92.31 79 MET A N 1
ATOM 617 C CA . MET A 1 79 ? 2.982 12.304 -8.188 1.00 92.31 79 MET A CA 1
ATOM 618 C C . MET A 1 79 ? 1.600 12.645 -7.636 1.00 92.31 79 MET A C 1
ATOM 620 O O . MET A 1 79 ? 0.609 12.205 -8.218 1.00 92.31 79 MET A O 1
ATOM 624 N N . LYS A 1 80 ? 1.507 13.521 -6.624 1.00 97.06 80 LYS A N 1
ATOM 625 C CA . LYS A 1 80 ? 0.222 14.040 -6.127 1.00 97.06 80 LYS A CA 1
ATOM 626 C C . LYS A 1 80 ? -0.630 14.625 -7.250 1.00 97.06 80 LYS A C 1
ATOM 628 O O . LYS A 1 80 ? -1.734 14.138 -7.466 1.00 97.06 80 LYS A O 1
ATOM 633 N N . HIS A 1 81 ? -0.104 15.570 -8.029 1.00 94.81 81 HIS A N 1
ATOM 634 C CA . HIS A 1 81 ? -0.846 16.169 -9.148 1.00 94.81 81 HIS A CA 1
ATOM 635 C C . HIS A 1 81 ? -1.312 15.121 -10.175 1.00 94.81 81 HIS A C 1
ATOM 637 O O . HIS A 1 81 ? -2.417 15.198 -10.718 1.00 94.81 81 HIS A O 1
ATOM 643 N N . THR A 1 82 ? -0.480 14.116 -10.455 1.00 94.75 82 THR A N 1
ATOM 644 C CA . THR A 1 82 ? -0.830 13.033 -11.386 1.00 94.75 82 THR A CA 1
ATOM 645 C C . THR A 1 82 ? -1.949 12.150 -10.824 1.00 94.75 82 THR A C 1
ATOM 647 O O . THR A 1 82 ? -2.906 11.838 -11.537 1.00 94.75 82 THR A O 1
ATOM 650 N N . CYS A 1 83 ? -1.859 11.788 -9.543 1.00 95.75 83 CYS A N 1
ATOM 651 C CA . CYS A 1 83 ? -2.863 11.001 -8.836 1.00 95.75 83 CYS A CA 1
ATOM 652 C C . CYS A 1 83 ? -4.199 11.749 -8.721 1.00 95.75 83 CYS A C 1
ATOM 654 O O . CYS A 1 83 ? -5.245 11.159 -8.986 1.00 95.75 83 CYS A O 1
ATOM 656 N N . GLU A 1 84 ? -4.175 13.050 -8.415 1.00 97.94 84 GLU A N 1
ATOM 657 C CA . GLU A 1 84 ? -5.368 13.904 -8.344 1.00 97.94 84 GLU A CA 1
ATOM 658 C C . GLU A 1 84 ? -6.115 13.941 -9.676 1.00 97.94 84 GLU A C 1
ATOM 660 O O . GLU A 1 84 ? -7.329 13.745 -9.717 1.00 97.94 84 GLU A O 1
ATOM 665 N N . ASN A 1 85 ? -5.392 14.126 -10.783 1.00 97.25 85 ASN A N 1
ATOM 666 C CA . ASN A 1 85 ? -5.995 14.131 -12.113 1.00 97.25 85 ASN A CA 1
ATOM 667 C C . ASN A 1 85 ? -6.618 12.775 -12.471 1.00 97.25 85 ASN A C 1
ATOM 669 O O . ASN A 1 85 ? -7.714 12.732 -13.031 1.00 97.25 85 ASN A O 1
ATOM 673 N N . ARG A 1 86 ? -5.950 11.668 -12.123 1.00 96.31 86 ARG A N 1
ATOM 674 C CA . ARG A 1 86 ? -6.459 10.306 -12.354 1.00 96.31 86 ARG A CA 1
ATOM 675 C C . ARG A 1 86 ? -7.697 9.999 -11.514 1.00 96.31 86 ARG A C 1
ATOM 677 O O . ARG A 1 86 ? -8.640 9.394 -12.014 1.00 96.31 86 ARG A O 1
ATOM 684 N N . ASN A 1 87 ? -7.693 10.420 -10.254 1.00 97.75 87 ASN A N 1
ATOM 685 C CA . ASN A 1 87 ? -8.673 10.033 -9.242 1.00 97.75 87 ASN A CA 1
ATOM 686 C C . ASN A 1 87 ? -9.595 11.194 -8.833 1.00 97.75 87 ASN A C 1
ATOM 688 O O . ASN A 1 87 ? -10.149 11.201 -7.736 1.00 97.75 87 ASN A O 1
ATOM 692 N N . LYS A 1 88 ? -9.814 12.169 -9.723 1.00 97.81 88 LYS A N 1
ATOM 693 C CA . LYS A 1 88 ? -10.595 13.384 -9.434 1.00 97.81 88 LYS A CA 1
ATOM 694 C C . LYS A 1 88 ? -11.998 13.097 -8.892 1.00 97.81 88 LYS A C 1
ATOM 696 O O . LYS A 1 88 ? -12.460 13.788 -7.991 1.00 97.81 88 LYS A O 1
ATOM 701 N N . ALA A 1 89 ? -12.666 12.067 -9.414 1.00 96.56 89 ALA A N 1
ATOM 702 C CA . ALA A 1 89 ? -13.994 11.667 -8.945 1.00 96.56 89 ALA A CA 1
ATOM 703 C C . ALA A 1 89 ? -13.985 11.248 -7.464 1.00 96.56 89 ALA A C 1
ATOM 705 O O . ALA A 1 89 ? -14.834 11.685 -6.702 1.00 96.56 89 ALA A O 1
ATOM 706 N N . LEU A 1 90 ? -12.979 10.480 -7.032 1.00 97.00 90 LEU A N 1
ATOM 707 C CA . LEU A 1 90 ? -12.825 10.066 -5.634 1.00 97.00 90 LEU A CA 1
ATOM 708 C C . LEU A 1 90 ? -12.615 11.249 -4.687 1.00 97.00 90 LEU A C 1
ATOM 710 O O . LEU A 1 90 ? -13.141 11.247 -3.577 1.00 97.00 90 LEU A O 1
ATOM 714 N N . ILE A 1 91 ? -11.835 12.240 -5.121 1.00 97.81 91 ILE A N 1
ATOM 715 C CA . ILE A 1 91 ? -11.572 13.451 -4.337 1.00 97.81 91 ILE A CA 1
ATOM 716 C C . ILE A 1 91 ? -12.859 14.263 -4.200 1.00 97.81 91 ILE A C 1
ATOM 718 O O . ILE A 1 91 ? -13.224 14.650 -3.094 1.00 97.81 91 ILE A O 1
ATOM 722 N N . ASN A 1 92 ? -13.577 14.466 -5.308 1.00 97.56 92 ASN A N 1
ATOM 723 C CA . ASN A 1 92 ? -14.856 15.176 -5.308 1.00 97.56 92 ASN A CA 1
ATOM 724 C C . ASN A 1 92 ? -15.910 14.475 -4.434 1.00 97.56 92 ASN A C 1
ATOM 726 O O . ASN A 1 92 ? -16.690 15.151 -3.769 1.00 97.56 92 ASN A O 1
ATOM 730 N N . ASP A 1 93 ? -15.900 13.141 -4.397 1.00 96.25 93 ASP A N 1
ATOM 731 C CA . ASP A 1 93 ? -16.774 12.326 -3.544 1.00 96.25 93 ASP A CA 1
ATOM 732 C C . ASP A 1 93 ? -16.351 12.337 -2.056 1.00 96.25 93 ASP A C 1
ATOM 734 O O . ASP A 1 93 ? -17.003 11.706 -1.223 1.00 96.25 93 ASP A O 1
ATOM 738 N N . GLY A 1 94 ? -15.238 12.992 -1.698 1.00 97.12 94 GLY A N 1
ATOM 739 C CA . GLY A 1 94 ? -14.692 12.991 -0.336 1.00 97.12 94 GLY A CA 1
ATOM 740 C C . GLY A 1 94 ? -14.124 11.637 0.110 1.00 97.12 94 GLY A C 1
ATOM 741 O O . GLY A 1 94 ? -13.971 11.387 1.306 1.00 97.12 94 GLY A O 1
ATOM 742 N N . ARG A 1 95 ? -13.825 10.742 -0.841 1.00 97.88 95 ARG A N 1
ATOM 743 C CA . ARG A 1 95 ? -13.342 9.371 -0.600 1.00 97.88 95 ARG A CA 1
ATOM 744 C C . ARG A 1 95 ? -11.822 9.225 -0.732 1.00 97.88 95 ARG A C 1
ATOM 746 O O . ARG A 1 95 ? -11.310 8.161 -0.401 1.00 97.88 95 ARG A O 1
ATOM 753 N N . LEU A 1 96 ? -11.108 10.257 -1.191 1.00 98.69 96 LEU A N 1
ATOM 754 C CA . LEU A 1 96 ? -9.645 10.263 -1.308 1.00 98.69 96 LEU A CA 1
ATOM 755 C C . LEU A 1 96 ? -9.025 11.544 -0.734 1.00 98.69 96 LEU A C 1
ATOM 757 O O . LEU A 1 96 ? -9.407 12.641 -1.145 1.00 98.69 96 LEU A O 1
ATOM 761 N N . ARG A 1 97 ? -8.023 11.402 0.145 1.00 98.69 97 ARG A N 1
ATOM 762 C CA . ARG A 1 97 ? -7.102 12.482 0.551 1.00 98.69 97 ARG A CA 1
ATOM 763 C C . ARG A 1 97 ? -5.672 12.126 0.147 1.00 98.69 97 ARG A C 1
ATOM 765 O O . ARG A 1 97 ? -5.275 10.970 0.243 1.00 98.69 97 ARG A O 1
ATOM 772 N N . LEU A 1 98 ? -4.892 13.107 -0.299 1.00 98.75 98 LEU A N 1
ATOM 773 C CA . LEU A 1 98 ? -3.505 12.907 -0.730 1.00 98.75 98 LEU A CA 1
ATOM 774 C C . LEU A 1 98 ? -2.580 13.871 0.007 1.00 98.75 98 LEU A C 1
ATOM 776 O O . LEU A 1 98 ? -2.848 15.072 0.064 1.00 98.75 98 LEU A O 1
ATOM 780 N N . PHE A 1 99 ? -1.479 13.344 0.532 1.00 98.62 99 PHE A N 1
ATOM 781 C CA . PHE A 1 99 ? -0.532 14.066 1.371 1.00 98.62 99 PHE A CA 1
ATOM 782 C C . PHE A 1 99 ? 0.878 13.974 0.792 1.00 98.62 99 PHE A C 1
ATOM 784 O O . PHE A 1 99 ? 1.355 12.881 0.480 1.00 98.62 99 PHE A O 1
ATOM 791 N N . VAL A 1 100 ? 1.549 15.126 0.692 1.00 98.31 100 VAL A N 1
ATOM 792 C CA . VAL A 1 100 ? 2.956 15.200 0.275 1.00 98.31 100 VAL A CA 1
ATOM 793 C C . VAL A 1 100 ? 3.846 15.132 1.502 1.00 98.31 100 VAL A C 1
ATOM 795 O O . VAL A 1 100 ? 4.056 16.133 2.189 1.00 98.31 100 VAL A O 1
ATOM 798 N N . LYS A 1 101 ? 4.296 13.924 1.836 1.00 97.94 101 LYS A N 1
ATOM 799 C CA . LYS A 1 101 ? 5.065 13.657 3.054 1.00 97.94 101 LYS A CA 1
ATOM 800 C C . LYS A 1 101 ? 5.858 12.360 2.909 1.00 97.94 101 LYS A C 1
ATOM 802 O O . LYS A 1 101 ? 5.439 11.448 2.202 1.00 97.94 101 LYS A O 1
ATOM 807 N N . ASP A 1 102 ? 6.970 12.267 3.628 1.00 96.81 102 ASP A N 1
ATOM 808 C CA . ASP A 1 102 ? 7.576 10.976 3.944 1.00 96.81 102 ASP A CA 1
ATOM 809 C C . ASP A 1 102 ? 6.749 10.256 5.022 1.00 96.81 102 ASP A C 1
ATOM 811 O O . ASP A 1 102 ? 6.246 10.888 5.957 1.00 96.81 102 ASP A O 1
ATOM 815 N N . ILE A 1 103 ? 6.614 8.933 4.915 1.00 97.94 103 ILE A N 1
ATOM 816 C CA . ILE A 1 103 ? 5.808 8.157 5.864 1.00 97.94 103 ILE A CA 1
ATOM 817 C C . ILE A 1 103 ? 6.345 8.236 7.297 1.00 97.94 103 ILE A C 1
ATOM 819 O O . ILE A 1 103 ? 5.562 8.256 8.241 1.00 97.94 103 ILE A O 1
ATOM 823 N N . ALA A 1 104 ? 7.658 8.372 7.484 1.00 97.75 104 ALA A N 1
ATOM 824 C CA . ALA A 1 104 ? 8.284 8.460 8.798 1.00 97.75 104 ALA A CA 1
ATOM 825 C C . ALA A 1 104 ? 8.033 9.804 9.511 1.00 97.75 104 ALA A C 1
ATOM 827 O O . ALA A 1 104 ? 8.460 9.990 10.656 1.00 97.75 104 ALA A O 1
ATOM 828 N N . GLU A 1 105 ? 7.381 10.757 8.844 1.00 97.12 105 GLU A N 1
ATOM 829 C CA . GLU A 1 105 ? 6.952 12.044 9.399 1.00 97.12 105 GLU A CA 1
ATOM 830 C C . GLU A 1 105 ? 5.443 12.277 9.256 1.00 97.12 105 GLU A C 1
ATOM 832 O O . GLU A 1 105 ? 4.945 13.362 9.575 1.00 97.12 105 GLU A O 1
ATOM 837 N N . PHE A 1 106 ? 4.717 11.300 8.718 1.00 98.06 106 PHE A N 1
ATOM 838 C CA . PHE A 1 106 ? 3.298 11.435 8.461 1.00 98.06 106 PHE A CA 1
ATOM 839 C C . PHE A 1 106 ? 2.490 11.315 9.751 1.00 98.06 106 PHE A C 1
ATOM 841 O O . PHE A 1 106 ? 2.718 10.440 10.583 1.00 98.06 106 PHE A O 1
ATOM 848 N N . THR A 1 107 ? 1.507 12.195 9.890 1.00 97.50 107 THR A N 1
ATOM 849 C CA . THR A 1 107 ? 0.501 12.146 10.945 1.00 97.50 107 THR A CA 1
ATOM 850 C C . THR A 1 107 ? -0.876 12.195 10.303 1.00 97.50 107 THR A C 1
ATOM 852 O O . THR A 1 107 ? -1.070 12.830 9.265 1.00 97.50 107 THR A O 1
ATOM 855 N N . SER A 1 108 ? -1.840 11.518 10.917 1.00 96.94 108 SER A N 1
ATOM 856 C CA . SER A 1 108 ? -3.232 11.537 10.481 1.00 96.94 108 SER A CA 1
ATOM 857 C C . SER A 1 108 ? -4.143 11.766 11.675 1.00 96.94 108 SER A C 1
ATOM 859 O O . SER A 1 108 ? -3.840 11.368 12.798 1.00 96.94 108 SER A O 1
ATOM 861 N N . ASP A 1 109 ? -5.276 12.405 11.412 1.00 96.56 109 ASP A N 1
ATOM 862 C CA . ASP A 1 109 ? -6.412 12.509 12.325 1.00 96.56 109 ASP A CA 1
ATOM 863 C C . ASP A 1 109 ? -7.251 11.218 12.367 1.00 96.56 109 ASP A C 1
ATOM 865 O O . ASP A 1 109 ? -8.199 11.113 13.145 1.00 96.56 109 ASP A O 1
ATOM 869 N N . LYS A 1 110 ? -6.911 10.227 11.534 1.00 96.44 110 LYS A N 1
ATOM 870 C CA . LYS A 1 110 ? -7.598 8.941 11.418 1.00 96.44 110 LYS A CA 1
ATOM 871 C C . LYS A 1 110 ? -6.711 7.776 11.840 1.00 96.44 110 LYS A C 1
ATOM 873 O O . LYS A 1 110 ? -5.487 7.853 11.782 1.00 96.44 110 LYS A O 1
ATOM 878 N N . GLN A 1 111 ? -7.369 6.665 12.169 1.00 98.38 111 GLN A N 1
ATOM 879 C CA . GLN A 1 111 ? -6.736 5.351 12.215 1.00 98.38 111 GLN A CA 1
ATOM 880 C C . GLN A 1 111 ? -7.205 4.483 11.048 1.00 98.38 111 GLN A C 1
ATOM 882 O O . GLN A 1 111 ? -8.368 4.565 10.642 1.00 98.38 111 GLN A O 1
ATOM 887 N N . TYR A 1 112 ? -6.315 3.630 10.547 1.00 98.81 112 TYR A N 1
ATOM 888 C CA . TYR A 1 112 ? -6.547 2.831 9.348 1.00 98.81 112 TYR A CA 1
ATOM 889 C C . TYR A 1 112 ? -6.853 1.373 9.674 1.00 98.81 112 TYR A C 1
ATOM 891 O O . TYR A 1 112 ? -6.175 0.737 10.481 1.00 98.81 112 TYR A O 1
ATOM 899 N N . ASP A 1 113 ? -7.870 0.839 9.006 1.00 98.81 113 ASP A N 1
ATOM 900 C CA . ASP A 1 113 ? -8.203 -0.582 9.013 1.00 98.81 113 ASP A CA 1
ATOM 901 C C . ASP A 1 113 ? -7.199 -1.361 8.159 1.00 98.81 113 ASP A C 1
ATOM 903 O O . ASP A 1 113 ? -6.813 -2.486 8.495 1.00 98.81 113 ASP A O 1
ATOM 907 N N . ARG A 1 114 ? -6.772 -0.767 7.039 1.00 98.81 114 ARG A N 1
ATOM 908 C CA . ARG A 1 114 ? -5.894 -1.398 6.052 1.00 98.81 114 ARG A CA 1
ATOM 909 C C . ARG A 1 114 ? -4.781 -0.452 5.634 1.00 98.81 114 ARG A C 1
ATOM 911 O O . ARG A 1 114 ? -5.022 0.724 5.384 1.00 98.81 114 ARG A O 1
ATOM 918 N N . VAL A 1 115 ? -3.575 -0.983 5.497 1.00 98.88 115 VAL A N 1
ATOM 919 C CA . VAL A 1 115 ? -2.420 -0.241 4.984 1.00 98.88 115 VAL A CA 1
ATOM 920 C C . VAL A 1 115 ? -1.779 -1.039 3.869 1.00 98.88 115 VAL A C 1
ATOM 922 O O . VAL A 1 115 ? -1.633 -2.256 3.979 1.00 98.88 115 VAL A O 1
ATOM 925 N N . PHE A 1 116 ? -1.362 -0.383 2.794 1.00 98.88 116 PHE A N 1
ATOM 926 C CA . PHE A 1 116 ? -0.593 -1.069 1.772 1.00 98.88 116 PHE A CA 1
ATOM 927 C C . PHE A 1 116 ? 0.439 -0.194 1.077 1.00 98.88 116 PHE A C 1
ATOM 929 O O . PHE A 1 116 ? 0.366 1.032 1.072 1.00 98.88 116 PHE A O 1
ATOM 936 N N . SER A 1 117 ? 1.425 -0.859 0.487 1.00 98.62 117 SER A N 1
ATOM 937 C CA . SER A 1 117 ? 2.433 -0.241 -0.365 1.00 98.62 117 SER A CA 1
ATOM 938 C C . SER A 1 117 ? 2.770 -1.196 -1.502 1.00 98.62 117 SER A C 1
ATOM 940 O O . SER A 1 117 ? 3.005 -2.383 -1.262 1.00 98.62 117 SER A O 1
ATOM 942 N N . VAL A 1 118 ? 2.778 -0.700 -2.740 1.00 97.62 118 VAL A N 1
ATOM 943 C CA . VAL A 1 118 ? 3.115 -1.494 -3.928 1.00 97.62 118 VAL A CA 1
ATOM 944 C C . VAL A 1 118 ? 4.334 -0.893 -4.610 1.00 97.62 118 VAL A C 1
ATOM 946 O O . VAL A 1 118 ? 4.309 0.256 -5.032 1.00 97.62 118 VAL A O 1
ATOM 949 N N . ASN A 1 119 ? 5.397 -1.687 -4.743 1.00 94.69 119 ASN A N 1
ATOM 950 C CA . ASN A 1 119 ? 6.649 -1.341 -5.423 1.00 94.69 119 ASN A CA 1
ATOM 951 C C . ASN A 1 119 ? 7.307 -0.040 -4.930 1.00 94.69 119 ASN A C 1
ATOM 953 O O . ASN A 1 119 ? 8.028 0.608 -5.682 1.00 94.69 119 ASN A O 1
ATOM 957 N N . ASN A 1 120 ? 7.079 0.324 -3.665 1.00 94.69 120 ASN A N 1
ATOM 958 C CA . ASN A 1 120 ? 7.586 1.567 -3.085 1.00 94.69 120 ASN A CA 1
ATOM 959 C C . ASN A 1 120 ? 8.415 1.362 -1.805 1.00 94.69 120 ASN A C 1
ATOM 961 O O . ASN A 1 120 ? 9.299 2.160 -1.519 1.00 94.69 120 ASN A O 1
ATOM 965 N N . TYR A 1 121 ? 8.194 0.282 -1.051 1.00 96.50 121 TYR A N 1
ATOM 966 C CA . TYR A 1 121 ? 8.863 0.045 0.235 1.00 96.50 121 TYR A CA 1
ATOM 967 C C . TYR A 1 121 ? 10.407 0.135 0.227 1.00 96.50 121 TYR A C 1
ATOM 969 O O . TYR A 1 121 ? 10.954 0.767 1.131 1.00 96.50 121 TYR A O 1
ATOM 977 N N . PRO A 1 122 ? 11.136 -0.384 -0.788 1.00 92.75 122 PRO A N 1
ATOM 978 C CA . PRO A 1 122 ? 12.594 -0.230 -0.853 1.00 92.75 122 PRO A CA 1
ATOM 979 C C . PRO A 1 122 ? 13.077 1.226 -0.959 1.00 92.75 122 PRO A C 1
ATOM 981 O O . PRO A 1 122 ? 14.260 1.490 -0.770 1.00 92.75 122 PRO A O 1
ATOM 984 N N . LEU A 1 123 ? 12.183 2.168 -1.282 1.00 91.62 123 LEU A N 1
ATOM 985 C CA . LEU A 1 123 ? 12.497 3.589 -1.456 1.00 91.62 123 LEU A CA 1
ATOM 986 C C . LEU A 1 123 ? 12.396 4.387 -0.159 1.00 91.62 123 LEU A C 1
ATOM 988 O O . LEU A 1 123 ? 12.749 5.565 -0.147 1.00 91.62 123 LEU A O 1
ATOM 992 N N . TRP A 1 124 ? 11.887 3.785 0.917 1.00 94.69 124 TRP A N 1
ATOM 993 C CA . TRP A 1 124 ? 11.682 4.499 2.170 1.00 94.69 124 TRP A CA 1
ATOM 994 C C . TRP A 1 124 ? 13.039 4.812 2.803 1.00 94.69 124 TRP A C 1
ATOM 996 O O . TRP A 1 124 ? 13.789 3.880 3.107 1.00 94.69 124 TRP A O 1
ATOM 1006 N N . PRO A 1 125 ? 13.356 6.092 3.070 1.00 91.31 125 PRO A N 1
ATOM 1007 C CA . PRO A 1 125 ? 14.640 6.470 3.656 1.00 91.31 125 PRO A CA 1
ATOM 1008 C C . PRO A 1 125 ? 14.889 5.828 5.026 1.00 91.31 125 PRO A C 1
ATOM 1010 O O . PRO A 1 125 ? 16.025 5.503 5.363 1.00 91.31 125 PRO A O 1
ATOM 1013 N N . ASN A 1 126 ? 13.828 5.639 5.821 1.00 95.25 126 ASN A N 1
ATOM 1014 C CA . ASN A 1 126 ? 13.881 4.964 7.115 1.00 95.25 126 ASN A CA 1
ATOM 1015 C C . ASN A 1 126 ? 12.686 4.009 7.271 1.00 95.25 126 ASN A C 1
ATOM 1017 O O . ASN A 1 126 ? 11.613 4.403 7.736 1.00 95.25 126 ASN A O 1
ATOM 1021 N N . ARG A 1 127 ? 12.888 2.749 6.866 1.00 97.06 127 ARG A N 1
ATOM 1022 C CA . ARG A 1 127 ? 11.856 1.700 6.856 1.00 97.06 127 ARG A CA 1
ATOM 1023 C C . ARG A 1 127 ? 11.283 1.424 8.244 1.00 97.06 127 ARG A C 1
ATOM 1025 O O . ARG A 1 127 ? 10.070 1.500 8.404 1.00 97.06 127 ARG A O 1
ATOM 1032 N N . GLN A 1 128 ? 12.130 1.198 9.246 1.00 97.94 128 GLN A N 1
ATOM 1033 C CA . GLN A 1 128 ? 11.716 0.916 10.625 1.00 97.94 128 GLN A CA 1
ATOM 1034 C C . GLN A 1 128 ? 10.885 2.055 11.217 1.00 97.94 128 GLN A C 1
ATOM 1036 O O . GLN A 1 128 ? 9.816 1.813 11.772 1.00 97.94 128 GLN A O 1
ATOM 1041 N N . LYS A 1 129 ? 11.323 3.312 11.056 1.00 98.44 129 LYS A N 1
ATOM 1042 C CA . LYS A 1 129 ? 10.548 4.463 11.541 1.00 98.44 129 LYS A CA 1
ATOM 1043 C C . LYS A 1 129 ? 9.214 4.593 10.801 1.00 98.44 129 LYS A C 1
ATOM 1045 O O . LYS A 1 129 ? 8.199 4.864 11.435 1.00 98.44 129 LYS A O 1
ATOM 1050 N N . GLY A 1 130 ? 9.202 4.376 9.484 1.00 98.62 130 GLY A N 1
ATOM 1051 C CA . GLY A 1 130 ? 7.971 4.360 8.691 1.00 98.62 130 GLY A CA 1
ATOM 1052 C C . GLY A 1 130 ? 6.991 3.277 9.146 1.00 98.62 130 GLY A C 1
ATOM 1053 O O . GLY A 1 130 ? 5.808 3.555 9.319 1.00 98.62 130 GLY A O 1
ATOM 1054 N N . LEU A 1 131 ? 7.478 2.060 9.402 1.00 98.81 131 LEU A N 1
ATOM 1055 C CA . LEU A 1 131 ? 6.661 0.963 9.920 1.00 98.81 131 LEU A CA 1
ATOM 1056 C C . LEU A 1 131 ? 6.133 1.233 11.331 1.00 98.81 131 LEU A C 1
ATOM 1058 O O . LEU A 1 131 ? 4.972 0.938 11.585 1.00 98.81 131 LEU A O 1
ATOM 1062 N N . ALA A 1 132 ? 6.930 1.832 12.220 1.00 98.69 132 ALA A N 1
ATOM 1063 C CA . ALA A 1 132 ? 6.472 2.219 13.556 1.00 98.69 132 ALA A CA 1
ATOM 1064 C C . ALA A 1 132 ? 5.336 3.257 13.490 1.00 98.69 132 ALA A C 1
ATOM 1066 O O . ALA A 1 132 ? 4.313 3.100 14.153 1.00 98.69 132 ALA A O 1
ATOM 1067 N N . VAL A 1 133 ? 5.462 4.268 12.619 1.00 98.75 133 VAL A N 1
ATOM 1068 C CA . VAL A 1 133 ? 4.379 5.238 12.367 1.00 98.75 133 VAL A CA 1
ATOM 1069 C C . VAL A 1 133 ? 3.131 4.535 11.835 1.00 98.75 133 VAL A C 1
ATOM 1071 O O . VAL A 1 133 ? 2.023 4.812 12.291 1.00 98.75 133 VAL A O 1
ATOM 1074 N N . LEU A 1 134 ? 3.286 3.605 10.891 1.00 98.81 134 LEU A N 1
ATOM 1075 C CA . LEU A 1 134 ? 2.158 2.837 10.369 1.00 98.81 134 LEU A CA 1
ATOM 1076 C C . LEU A 1 134 ? 1.493 1.981 11.436 1.00 98.81 134 LEU A C 1
ATOM 1078 O O . LEU A 1 134 ? 0.267 1.961 11.498 1.00 98.81 134 LEU A O 1
ATOM 1082 N N . TYR A 1 135 ? 2.282 1.324 12.284 1.00 98.75 135 TYR A N 1
ATOM 1083 C CA . TYR A 1 135 ? 1.763 0.583 13.419 1.00 98.75 135 TYR A CA 1
ATOM 1084 C C . TYR A 1 135 ? 0.908 1.511 14.279 1.00 98.75 135 TYR A C 1
ATOM 1086 O O . TYR A 1 135 ? -0.268 1.233 14.473 1.00 98.75 135 TYR A O 1
ATOM 1094 N N . ASP A 1 136 ? 1.404 2.673 14.700 1.00 98.50 136 ASP A N 1
ATOM 1095 C CA . ASP A 1 136 ? 0.637 3.610 15.532 1.00 98.50 136 ASP A CA 1
ATOM 1096 C C . ASP A 1 136 ? -0.644 4.130 14.860 1.00 98.50 136 ASP A C 1
ATOM 1098 O O . ASP A 1 136 ? -1.685 4.233 15.515 1.00 98.50 136 ASP A O 1
ATOM 1102 N N . LEU A 1 137 ? -0.602 4.383 13.549 1.00 98.62 137 LEU A N 1
ATOM 1103 C CA . LEU A 1 137 ? -1.746 4.853 12.763 1.00 98.62 137 LEU A CA 1
ATOM 1104 C C . LEU A 1 137 ? -2.778 3.760 12.447 1.00 98.62 137 LEU A C 1
ATOM 1106 O O . LEU A 1 137 ? -3.871 4.073 11.978 1.00 98.62 137 LEU A O 1
ATOM 1110 N N . MET A 1 138 ? -2.477 2.483 12.668 1.00 98.75 138 MET A N 1
ATOM 1111 C CA . MET A 1 138 ? -3.423 1.397 12.407 1.00 98.75 138 MET A CA 1
ATOM 1112 C C . MET A 1 138 ? -4.350 1.137 13.597 1.00 98.75 138 MET A C 1
ATOM 1114 O O . MET A 1 138 ? -3.974 1.292 14.761 1.00 98.75 138 MET A O 1
ATOM 1118 N N . LYS A 1 139 ? -5.576 0.694 13.317 1.00 98.69 139 LYS A N 1
ATOM 1119 C CA . LYS A 1 139 ? -6.465 0.144 14.349 1.00 98.69 139 LYS A CA 1
ATOM 1120 C C . LYS A 1 139 ? -5.944 -1.217 14.821 1.00 98.69 139 LYS A C 1
ATOM 1122 O O . LYS A 1 139 ? -5.179 -1.872 14.115 1.00 98.69 139 LYS A O 1
ATOM 1127 N N . ARG A 1 140 ? -6.386 -1.654 16.006 1.00 97.62 140 ARG A N 1
ATOM 1128 C CA . ARG A 1 140 ? -6.203 -3.050 16.447 1.00 97.62 140 ARG A CA 1
ATOM 1129 C C . ARG A 1 140 ? -6.812 -3.999 15.419 1.00 97.62 140 ARG A C 1
ATOM 1131 O O . ARG A 1 140 ? -7.857 -3.673 14.856 1.00 97.62 140 ARG A O 1
ATOM 1138 N N . ASP A 1 141 ? -6.145 -5.120 15.172 1.00 96.81 141 ASP A N 1
ATOM 1139 C CA . ASP A 1 141 ? -6.498 -6.112 14.154 1.00 96.81 141 ASP A CA 1
ATOM 1140 C C . ASP A 1 141 ? -6.459 -5.562 12.711 1.00 96.81 141 ASP A C 1
ATOM 1142 O O . ASP A 1 141 ? -6.943 -6.190 11.762 1.00 96.81 141 ASP A O 1
ATOM 1146 N N . GLY A 1 142 ? -5.876 -4.372 12.519 1.00 98.56 142 GLY A N 1
ATOM 1147 C CA . GLY A 1 142 ? -5.653 -3.782 11.207 1.00 98.56 142 GLY A CA 1
ATOM 1148 C C . GLY A 1 142 ? -4.650 -4.607 10.404 1.00 98.56 142 GLY A C 1
ATOM 1149 O O . GLY A 1 142 ? -3.711 -5.174 10.959 1.00 98.56 142 GLY A O 1
ATOM 1150 N N . LYS A 1 143 ? -4.818 -4.653 9.079 1.00 98.88 143 LYS A N 1
ATOM 1151 C CA . LYS A 1 143 ? -3.984 -5.480 8.194 1.00 98.88 143 LYS A CA 1
ATOM 1152 C C . LYS A 1 143 ? -3.111 -4.639 7.276 1.00 98.88 143 LYS A C 1
ATOM 1154 O O . LYS A 1 143 ? -3.611 -3.737 6.604 1.00 98.88 143 LYS A O 1
ATOM 1159 N N . ILE A 1 144 ? -1.828 -4.980 7.208 1.00 98.94 144 ILE A N 1
ATOM 1160 C CA . ILE A 1 144 ? -0.861 -4.366 6.297 1.00 98.94 144 ILE A CA 1
ATOM 1161 C C . ILE A 1 144 ? -0.469 -5.337 5.179 1.00 98.94 144 ILE A C 1
ATOM 1163 O O . ILE A 1 144 ? -0.383 -6.545 5.406 1.00 98.94 144 ILE A O 1
ATOM 1167 N N . ALA A 1 145 ? -0.240 -4.816 3.971 1.00 98.88 145 ALA A N 1
ATOM 1168 C CA . ALA A 1 145 ? 0.327 -5.553 2.843 1.00 98.88 145 ALA A CA 1
ATOM 1169 C C . ALA A 1 145 ? 1.427 -4.742 2.143 1.00 98.88 145 ALA A C 1
ATOM 1171 O O . ALA A 1 145 ? 1.170 -3.682 1.572 1.00 98.88 145 ALA A O 1
ATOM 1172 N N . ILE A 1 146 ? 2.650 -5.265 2.127 1.00 98.81 146 ILE A N 1
ATOM 1173 C CA . ILE A 1 146 ? 3.789 -4.664 1.426 1.00 98.81 146 ILE A CA 1
ATOM 1174 C C . ILE A 1 146 ? 4.129 -5.553 0.241 1.00 98.81 146 ILE A C 1
ATOM 1176 O O . ILE A 1 146 ? 4.442 -6.727 0.414 1.00 98.81 146 ILE A O 1
ATOM 1180 N N . THR A 1 147 ? 4.026 -5.014 -0.970 1.00 98.56 147 THR A N 1
ATOM 1181 C CA . THR A 1 147 ? 4.289 -5.744 -2.214 1.00 98.56 147 THR A CA 1
ATOM 1182 C C . THR A 1 147 ? 5.487 -5.158 -2.927 1.00 98.56 147 THR A C 1
ATOM 1184 O O . THR A 1 147 ? 5.539 -3.949 -3.141 1.00 98.56 147 THR A O 1
ATOM 1187 N N . VAL A 1 148 ? 6.428 -6.008 -3.330 1.00 95.62 148 VAL A N 1
ATOM 1188 C CA . VAL A 1 148 ? 7.586 -5.605 -4.123 1.00 95.62 148 VAL A CA 1
ATOM 1189 C C . VAL A 1 148 ? 7.846 -6.623 -5.224 1.00 95.62 148 VAL A C 1
ATOM 1191 O O . VAL A 1 148 ? 7.973 -7.821 -4.982 1.00 95.62 148 VAL A O 1
ATOM 1194 N N . GLN A 1 149 ? 7.961 -6.121 -6.444 1.00 92.62 149 GLN A N 1
ATOM 1195 C CA . GLN A 1 149 ? 8.595 -6.801 -7.556 1.00 92.62 149 GLN A CA 1
ATOM 1196 C C . GLN A 1 149 ? 9.956 -6.137 -7.795 1.00 92.62 149 GLN A C 1
ATOM 1198 O O . GLN A 1 149 ? 9.985 -4.978 -8.222 1.00 92.62 149 GLN A O 1
ATOM 1203 N N . PRO A 1 150 ? 11.078 -6.825 -7.527 1.00 86.06 150 PRO A N 1
ATOM 1204 C CA . PRO A 1 150 ? 12.398 -6.323 -7.892 1.00 86.06 150 PRO A CA 1
ATOM 1205 C C . PRO A 1 150 ? 12.488 -6.060 -9.403 1.00 86.06 150 PRO A C 1
ATOM 1207 O O . PRO A 1 150 ? 11.923 -6.798 -10.207 1.00 86.06 150 PRO A O 1
ATOM 1210 N N . ARG A 1 151 ? 13.157 -4.978 -9.808 1.00 77.75 151 ARG A N 1
ATOM 1211 C CA . ARG A 1 151 ? 13.280 -4.574 -11.228 1.00 77.75 151 ARG A CA 1
ATOM 1212 C C . ARG A 1 151 ? 14.695 -4.160 -11.626 1.00 77.75 151 ARG A C 1
ATOM 1214 O O . ARG A 1 151 ? 14.887 -3.531 -12.661 1.00 77.75 151 ARG A O 1
ATOM 1221 N N . GLU A 1 152 ? 15.662 -4.482 -10.781 1.00 77.44 152 GLU A N 1
ATOM 1222 C CA . GLU A 1 152 ? 17.084 -4.290 -11.056 1.00 77.44 152 GLU A CA 1
ATOM 1223 C C . GLU A 1 152 ? 17.540 -5.270 -12.151 1.00 77.44 152 GLU A C 1
ATOM 1225 O O . GLU A 1 152 ? 16.897 -6.297 -12.370 1.00 77.44 152 GLU A O 1
ATOM 1230 N N . GLU A 1 153 ? 18.618 -4.950 -12.872 1.00 74.62 153 GLU A N 1
ATOM 1231 C CA . GLU A 1 153 ? 19.089 -5.769 -14.005 1.00 74.62 153 GLU A CA 1
ATOM 1232 C C . GLU A 1 153 ? 19.459 -7.201 -13.593 1.00 74.62 153 GLU A C 1
ATOM 1234 O O . GLU A 1 153 ? 19.282 -8.138 -14.366 1.00 74.62 153 GLU A O 1
ATOM 1239 N N . ASP A 1 154 ? 19.928 -7.369 -12.360 1.00 80.56 154 ASP A N 1
ATOM 1240 C CA . ASP A 1 154 ? 20.294 -8.636 -11.737 1.00 80.56 154 ASP A CA 1
ATOM 1241 C C . ASP A 1 154 ? 19.231 -9.097 -10.721 1.00 80.56 154 ASP A C 1
ATOM 1243 O O . ASP A 1 154 ? 19.543 -9.776 -9.741 1.00 80.56 154 ASP A O 1
ATOM 1247 N N . ALA A 1 155 ? 17.973 -8.682 -10.902 1.00 82.38 155 ALA A N 1
ATOM 1248 C CA . ALA A 1 155 ? 16.856 -9.191 -10.122 1.00 82.38 155 ALA A CA 1
ATOM 1249 C C . ALA A 1 155 ? 16.616 -10.676 -10.427 1.00 82.38 155 ALA A C 1
ATOM 1251 O O . ALA A 1 155 ? 16.498 -11.081 -11.583 1.00 82.38 155 ALA A O 1
ATOM 1252 N N . ASP A 1 156 ? 16.473 -11.474 -9.374 1.00 88.50 156 ASP A N 1
ATOM 1253 C CA . ASP A 1 156 ? 16.173 -12.895 -9.469 1.00 88.50 156 ASP A CA 1
ATOM 1254 C C . ASP A 1 156 ? 15.228 -13.354 -8.344 1.00 88.50 156 ASP A C 1
ATOM 1256 O O . ASP A 1 156 ? 14.729 -12.580 -7.513 1.00 88.50 156 ASP A O 1
ATOM 1260 N N . GLU A 1 157 ? 14.931 -14.649 -8.354 1.00 90.69 157 GLU A N 1
ATOM 1261 C CA . GLU A 1 157 ? 14.064 -15.276 -7.365 1.00 90.69 157 GLU A CA 1
ATOM 1262 C C . GLU A 1 157 ? 14.674 -15.258 -5.954 1.00 90.69 157 GLU A C 1
ATOM 1264 O O . GLU A 1 157 ? 13.951 -15.070 -4.974 1.00 90.69 157 GLU A O 1
ATOM 1269 N N . GLU A 1 158 ? 15.993 -15.419 -5.834 1.00 92.19 158 GLU A N 1
ATOM 1270 C CA . GLU A 1 158 ? 16.684 -15.449 -4.544 1.00 92.19 158 GLU A CA 1
ATOM 1271 C C . GLU A 1 158 ? 16.608 -14.087 -3.851 1.00 92.19 158 GLU A C 1
ATOM 1273 O O . GLU A 1 158 ? 16.197 -14.000 -2.694 1.00 92.19 158 GLU A O 1
ATOM 1278 N N . LYS A 1 159 ? 16.886 -13.001 -4.574 1.00 90.19 159 LYS A N 1
ATOM 1279 C CA . LYS A 1 159 ? 16.717 -11.632 -4.077 1.00 90.19 159 LYS A CA 1
ATOM 1280 C C . LYS A 1 159 ? 15.284 -11.342 -3.672 1.00 90.19 159 LYS A C 1
ATOM 1282 O O . LYS A 1 159 ? 15.057 -10.719 -2.637 1.00 90.19 159 LYS A O 1
ATOM 1287 N N . THR A 1 160 ? 14.315 -11.824 -4.447 1.00 93.31 160 THR A N 1
ATOM 1288 C CA . THR A 1 160 ? 12.895 -11.688 -4.102 1.00 93.31 160 THR A CA 1
ATOM 1289 C C . THR A 1 160 ? 12.582 -12.393 -2.779 1.00 93.31 160 THR A C 1
ATOM 1291 O O . THR A 1 160 ? 11.888 -11.837 -1.926 1.00 93.31 160 THR A O 1
ATOM 1294 N N . LYS A 1 161 ? 13.121 -13.599 -2.569 1.00 95.12 161 LYS A N 1
ATOM 1295 C CA . LYS A 1 161 ? 12.965 -14.359 -1.321 1.00 95.12 161 LYS A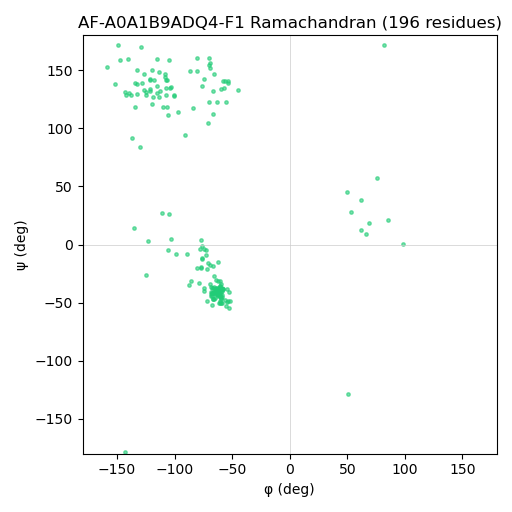 CA 1
ATOM 1296 C C . LYS A 1 161 ? 13.674 -13.690 -0.142 1.00 95.12 161 LYS A C 1
ATOM 1298 O O . LYS A 1 161 ? 13.075 -13.587 0.924 1.00 95.12 161 LYS A O 1
ATOM 1303 N N . ASN A 1 162 ? 14.885 -13.172 -0.332 1.00 95.19 162 ASN A N 1
ATOM 1304 C CA . ASN A 1 162 ? 15.621 -12.443 0.705 1.00 95.19 162 ASN A CA 1
ATOM 1305 C C . ASN A 1 162 ? 14.897 -11.153 1.107 1.00 95.19 162 ASN A C 1
ATOM 1307 O O . ASN A 1 162 ? 14.754 -10.860 2.295 1.00 95.19 162 ASN A O 1
ATOM 1311 N N . LEU A 1 163 ? 14.359 -10.421 0.128 1.00 94.69 163 LEU A N 1
ATOM 1312 C CA . LEU A 1 163 ? 13.538 -9.242 0.379 1.00 94.69 163 LEU A CA 1
ATOM 1313 C C . LEU A 1 163 ? 12.264 -9.595 1.157 1.00 94.69 163 LEU A C 1
ATOM 1315 O O . LEU A 1 163 ? 11.888 -8.864 2.067 1.00 94.69 163 LEU A O 1
ATOM 1319 N N . ALA A 1 164 ? 11.633 -10.733 0.854 1.00 97.44 164 ALA A N 1
ATOM 1320 C CA . ALA A 1 164 ? 10.483 -11.232 1.605 1.00 97.44 164 ALA A CA 1
ATOM 1321 C C . ALA A 1 164 ? 10.793 -11.402 3.099 1.00 97.44 164 ALA A C 1
ATOM 1323 O O . ALA A 1 164 ? 10.028 -10.948 3.949 1.00 97.44 164 ALA A O 1
ATOM 1324 N N . GLN A 1 165 ? 11.929 -12.035 3.407 1.00 98.19 165 GLN A N 1
ATOM 1325 C CA . GLN A 1 165 ? 12.368 -12.269 4.782 1.00 98.19 165 GLN A CA 1
ATOM 1326 C C . GLN A 1 165 ? 12.715 -10.956 5.492 1.00 98.19 165 GLN A C 1
ATOM 1328 O O . GLN A 1 165 ? 12.306 -10.762 6.633 1.00 98.19 165 GLN A O 1
ATOM 1333 N N . SER A 1 166 ? 13.391 -10.026 4.804 1.00 98.00 166 SER A N 1
ATOM 1334 C CA . SER A 1 166 ? 13.665 -8.682 5.336 1.00 98.00 166 SER A CA 1
ATOM 1335 C C . SER A 1 166 ? 12.370 -7.947 5.679 1.00 98.00 166 SER A C 1
ATOM 1337 O O . SER A 1 166 ? 12.227 -7.493 6.807 1.00 98.00 166 SER A O 1
ATOM 1339 N N . ILE A 1 167 ? 11.394 -7.889 4.767 1.00 98.56 167 ILE A N 1
ATOM 1340 C CA . ILE A 1 167 ? 10.111 -7.219 5.034 1.00 98.56 167 ILE A CA 1
ATOM 1341 C C . ILE A 1 167 ? 9.382 -7.882 6.214 1.00 98.56 167 ILE A C 1
ATOM 1343 O O . ILE A 1 167 ? 8.833 -7.181 7.060 1.00 98.56 167 ILE A O 1
ATOM 1347 N N . SER A 1 168 ? 9.376 -9.218 6.288 1.00 98.75 168 SER A N 1
ATOM 1348 C CA . SER A 1 168 ? 8.739 -9.954 7.389 1.00 98.75 168 SER A CA 1
ATOM 1349 C C . SER A 1 168 ? 9.366 -9.616 8.742 1.00 98.75 168 SER A C 1
ATOM 1351 O O . SER A 1 168 ? 8.649 -9.246 9.668 1.00 98.75 168 SER A O 1
ATOM 1353 N N . GLY A 1 169 ? 10.697 -9.683 8.843 1.00 98.62 169 GLY A N 1
ATOM 1354 C CA . GLY A 1 169 ? 11.409 -9.367 10.081 1.00 98.62 169 GLY A CA 1
ATOM 1355 C C . GLY A 1 169 ? 11.249 -7.905 10.501 1.00 98.62 169 GLY A C 1
ATOM 1356 O O . GLY A 1 169 ? 11.077 -7.622 11.679 1.00 98.62 169 GLY A O 1
ATOM 1357 N N . GLU A 1 170 ? 11.232 -6.974 9.544 1.00 98.69 170 GLU A N 1
ATOM 1358 C CA . GLU A 1 170 ? 11.046 -5.541 9.817 1.00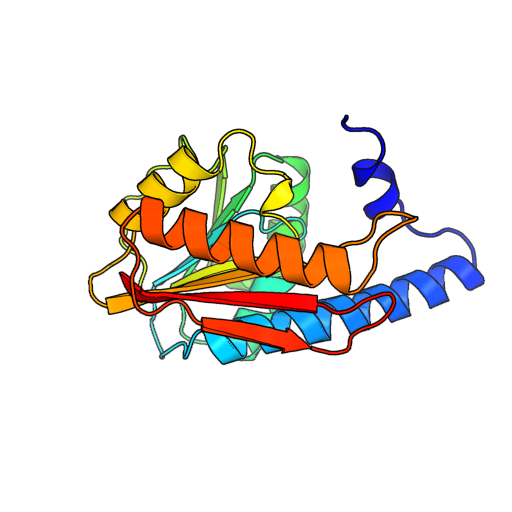 98.69 170 GLU A CA 1
ATOM 1359 C C . GLU A 1 170 ? 9.621 -5.219 10.295 1.00 98.69 170 GLU A C 1
ATOM 1361 O O . GLU A 1 170 ? 9.436 -4.352 11.149 1.00 98.69 170 GLU A O 1
ATOM 1366 N N . LEU A 1 171 ? 8.610 -5.936 9.791 1.00 98.81 171 LEU A N 1
ATOM 1367 C CA . LEU A 1 171 ? 7.241 -5.857 10.307 1.00 98.81 171 LEU A CA 1
ATOM 1368 C C . LEU A 1 171 ? 7.159 -6.374 11.750 1.00 98.81 171 LEU A C 1
ATOM 1370 O O . LEU A 1 171 ? 6.564 -5.711 12.597 1.00 98.81 171 LEU A O 1
ATOM 1374 N N . GLU A 1 172 ? 7.778 -7.517 12.043 1.00 98.62 172 GLU A N 1
ATOM 1375 C CA . GLU A 1 172 ? 7.820 -8.079 13.401 1.00 98.62 172 GLU A CA 1
ATOM 1376 C C . GLU A 1 172 ? 8.558 -7.160 14.383 1.00 98.62 172 GLU A C 1
ATOM 1378 O O . GLU A 1 172 ? 8.069 -6.910 15.484 1.00 98.62 172 GLU A O 1
ATOM 1383 N N . GLU A 1 173 ? 9.693 -6.588 13.971 1.00 98.44 173 GLU A N 1
ATOM 1384 C CA . GLU A 1 173 ? 10.453 -5.611 14.760 1.00 98.44 173 GLU A CA 1
ATOM 1385 C C . GLU A 1 173 ? 9.621 -4.355 15.073 1.00 98.44 173 GLU A C 1
ATOM 1387 O O . GLU A 1 173 ? 9.705 -3.808 16.174 1.00 98.44 173 GLU A O 1
ATOM 1392 N N . ALA A 1 174 ? 8.773 -3.924 14.136 1.00 98.44 174 ALA A N 1
ATOM 1393 C CA . ALA A 1 174 ? 7.853 -2.803 14.325 1.00 98.44 174 ALA A CA 1
ATOM 1394 C C . ALA A 1 174 ? 6.613 -3.146 15.179 1.00 98.44 174 ALA A C 1
ATOM 1396 O O . ALA A 1 174 ? 5.793 -2.264 15.433 1.00 98.44 174 ALA A O 1
ATOM 1397 N N . GLY A 1 175 ? 6.474 -4.396 15.635 1.00 98.50 175 GLY A N 1
ATOM 1398 C CA . GLY A 1 175 ? 5.406 -4.848 16.528 1.00 98.50 175 GLY A CA 1
ATOM 1399 C C . GLY A 1 175 ? 4.230 -5.536 15.837 1.00 98.50 175 GLY A C 1
ATOM 1400 O O . GLY A 1 175 ? 3.300 -5.958 16.521 1.00 98.50 175 GLY A O 1
ATOM 1401 N N . PHE A 1 176 ? 4.253 -5.684 14.509 1.00 98.69 176 PHE A N 1
ATOM 1402 C CA . PHE A 1 176 ? 3.234 -6.460 13.807 1.00 98.69 176 PHE A CA 1
ATOM 1403 C C . PHE A 1 176 ? 3.376 -7.959 14.103 1.00 98.69 176 PHE A C 1
ATOM 1405 O O . PHE A 1 176 ? 4.455 -8.469 14.397 1.00 98.69 176 PHE A O 1
ATOM 1412 N N . SER A 1 177 ? 2.273 -8.689 13.976 1.00 98.25 177 SER A N 1
ATOM 1413 C CA . SER A 1 177 ? 2.206 -10.133 14.191 1.00 98.25 177 SER A CA 1
ATOM 1414 C C . SER A 1 177 ? 1.534 -10.850 13.018 1.00 98.25 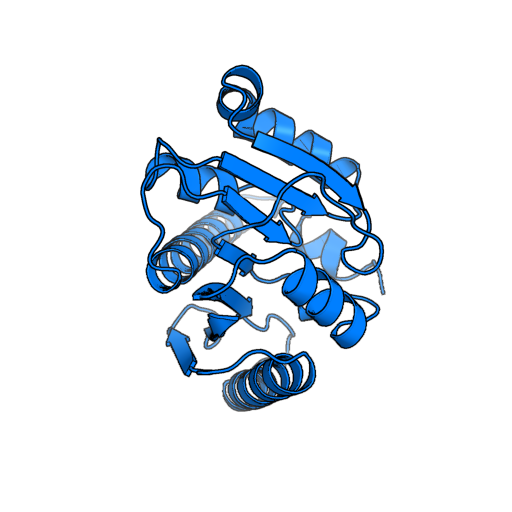177 SER A C 1
ATOM 1416 O O . SER A 1 177 ? 0.972 -10.225 12.115 1.00 98.25 177 SER A O 1
ATOM 1418 N N . GLY A 1 178 ? 1.603 -12.185 13.002 1.00 97.12 178 GLY A N 1
ATOM 1419 C CA . GLY A 1 178 ? 0.940 -12.996 11.974 1.00 97.12 178 GLY A CA 1
ATOM 1420 C C . GLY A 1 178 ? 1.460 -12.726 10.560 1.00 97.12 178 GLY A C 1
ATOM 1421 O O . GLY A 1 178 ? 0.670 -12.671 9.613 1.00 97.12 178 GLY A O 1
ATOM 1422 N N . THR A 1 179 ? 2.770 -12.518 10.425 1.00 98.00 179 THR A N 1
ATOM 1423 C CA . THR A 1 179 ? 3.434 -12.330 9.136 1.00 98.00 179 THR A CA 1
ATOM 1424 C C . THR A 1 179 ? 3.178 -13.522 8.213 1.00 98.00 179 THR A C 1
ATOM 1426 O O . THR A 1 179 ? 3.252 -14.688 8.601 1.00 98.00 179 THR A O 1
ATOM 1429 N N . ALA A 1 180 ? 2.844 -13.230 6.959 1.00 98.56 180 ALA A N 1
ATOM 1430 C CA . ALA A 1 180 ? 2.664 -14.232 5.920 1.00 98.56 180 ALA A CA 1
ATOM 1431 C C . ALA A 1 180 ? 3.261 -13.729 4.610 1.00 98.56 180 ALA A C 1
ATOM 1433 O O . ALA A 1 180 ? 2.979 -12.612 4.172 1.00 98.56 180 ALA A O 1
ATOM 1434 N N . ILE A 1 181 ? 4.074 -14.578 3.986 1.00 98.62 181 ILE A N 1
ATOM 1435 C CA . ILE A 1 181 ? 4.758 -14.293 2.729 1.00 98.62 181 ILE A CA 1
ATOM 1436 C C . ILE A 1 181 ? 4.000 -14.972 1.591 1.00 98.62 181 ILE A C 1
ATOM 1438 O O . ILE A 1 181 ? 3.753 -16.177 1.617 1.00 98.62 181 ILE A O 1
ATOM 1442 N N . HIS A 1 182 ? 3.669 -14.189 0.572 1.00 98.38 182 HIS A N 1
ATOM 1443 C CA . HIS A 1 182 ? 2.964 -14.620 -0.626 1.00 98.38 182 HIS A CA 1
ATOM 1444 C C . HIS A 1 182 ? 3.831 -14.322 -1.841 1.00 98.38 182 HIS A C 1
ATOM 1446 O O . HIS A 1 182 ? 4.450 -13.260 -1.924 1.00 98.38 182 HIS A O 1
ATOM 1452 N N . TYR A 1 183 ? 3.828 -15.226 -2.813 1.00 97.44 183 TYR A N 1
ATOM 1453 C CA . TYR A 1 183 ? 4.543 -15.044 -4.070 1.00 97.44 183 TYR A CA 1
ATOM 1454 C C . TYR A 1 183 ? 3.578 -15.081 -5.247 1.00 97.44 183 TYR A C 1
ATOM 1456 O O . TYR A 1 183 ? 2.543 -15.752 -5.202 1.00 97.44 183 TYR A O 1
ATOM 1464 N N . LYS A 1 184 ? 3.923 -14.354 -6.307 1.00 95.31 184 LYS A N 1
ATOM 1465 C CA . LYS A 1 184 ? 3.182 -14.359 -7.563 1.00 95.31 184 LYS A CA 1
ATOM 1466 C C . LYS A 1 184 ? 4.131 -14.287 -8.748 1.00 95.31 184 LYS A C 1
ATOM 1468 O O . LYS A 1 184 ? 4.948 -13.370 -8.839 1.00 95.31 184 LYS A O 1
ATOM 1473 N N . ASP A 1 185 ? 3.954 -15.213 -9.682 1.00 92.12 185 ASP A N 1
ATOM 1474 C CA . ASP A 1 185 ? 4.656 -15.203 -10.960 1.00 92.12 185 ASP A CA 1
ATOM 1475 C C . ASP A 1 185 ? 4.126 -14.061 -11.832 1.00 92.12 185 ASP A C 1
ATOM 1477 O O . ASP A 1 185 ? 3.021 -14.106 -12.381 1.00 92.12 185 ASP A O 1
ATOM 1481 N N . VAL A 1 186 ? 4.920 -13.002 -11.936 1.00 86.50 186 VAL A N 1
ATOM 1482 C CA . VAL A 1 186 ? 4.695 -11.870 -12.835 1.00 86.50 186 VAL A CA 1
ATOM 1483 C C . VAL A 1 186 ? 6.019 -11.612 -13.538 1.00 86.50 186 VAL A C 1
ATOM 1485 O O . VAL A 1 186 ? 7.066 -11.684 -12.913 1.00 86.50 186 VAL A O 1
ATOM 1488 N N . ARG A 1 187 ? 6.018 -11.333 -14.841 1.00 80.44 187 ARG A N 1
ATOM 1489 C CA . ARG A 1 187 ? 7.263 -10.947 -15.522 1.00 80.44 187 ARG A CA 1
ATOM 1490 C C . ARG A 1 187 ? 7.712 -9.554 -15.041 1.00 80.44 187 ARG A C 1
ATOM 1492 O O . ARG A 1 187 ? 6.860 -8.764 -14.636 1.00 80.44 187 ARG A O 1
ATOM 1499 N N . PRO A 1 188 ? 9.019 -9.238 -15.050 1.00 75.62 188 PRO A N 1
ATOM 1500 C CA . PRO A 1 188 ? 10.132 -10.094 -15.472 1.00 75.62 188 PRO A CA 1
ATOM 1501 C C . PRO A 1 188 ? 10.584 -11.109 -14.409 1.00 75.62 188 PRO A C 1
ATOM 1503 O O . PRO A 1 188 ? 11.183 -12.114 -14.774 1.00 75.62 188 PRO A O 1
ATOM 1506 N N . VAL A 1 189 ? 10.271 -10.877 -13.130 1.00 84.31 189 VAL A N 1
ATOM 1507 C CA . VAL A 1 189 ? 10.712 -11.701 -11.993 1.00 84.31 189 VAL A CA 1
ATOM 1508 C C . VAL A 1 189 ? 9.607 -11.872 -10.954 1.00 84.31 189 VAL A C 1
ATOM 1510 O O . VAL A 1 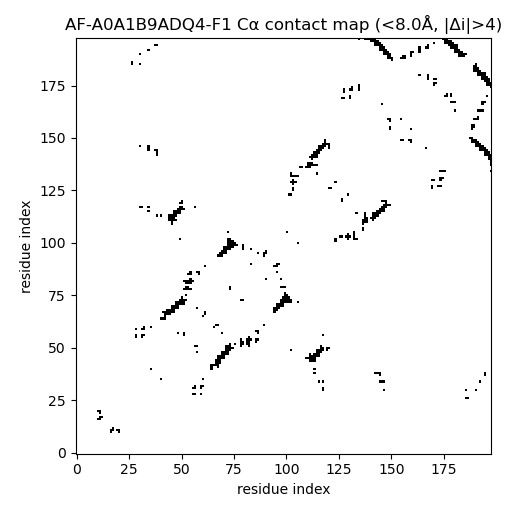189 ? 8.680 -11.056 -10.874 1.00 84.31 189 VAL A O 1
ATOM 1513 N N . LEU A 1 190 ? 9.755 -12.909 -10.124 1.00 91.75 190 LEU A N 1
ATOM 1514 C CA . LEU A 1 190 ? 8.856 -13.221 -9.017 1.00 91.75 190 LEU A CA 1
ATOM 1515 C C . LEU A 1 190 ? 8.506 -11.959 -8.212 1.00 91.75 190 LEU A C 1
ATOM 1517 O O . LEU A 1 190 ? 9.362 -11.147 -7.872 1.00 91.75 190 LEU A O 1
ATOM 1521 N N . THR A 1 191 ? 7.222 -11.780 -7.920 1.00 95.06 191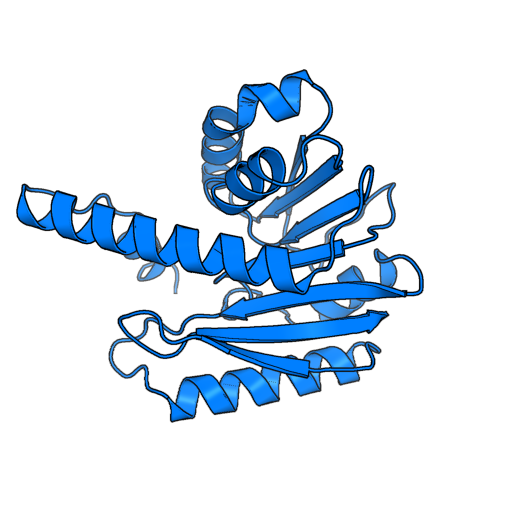 THR A N 1
ATOM 1522 C CA . THR A 1 191 ? 6.737 -10.684 -7.076 1.00 95.06 191 THR A CA 1
ATOM 1523 C C . THR A 1 191 ? 6.415 -11.228 -5.695 1.00 95.06 191 THR A C 1
ATOM 1525 O O . THR A 1 191 ? 5.780 -12.278 -5.581 1.00 95.06 191 THR A O 1
ATOM 1528 N N . VAL A 1 192 ? 6.824 -10.518 -4.645 1.00 97.81 192 VAL A N 1
ATOM 1529 C CA . VAL A 1 192 ? 6.500 -10.863 -3.258 1.00 97.81 192 VAL A CA 1
ATOM 1530 C C . VAL A 1 192 ? 5.482 -9.888 -2.683 1.00 97.81 192 VAL A C 1
ATOM 1532 O O . VAL A 1 192 ? 5.559 -8.685 -2.920 1.00 97.81 192 VAL A O 1
ATOM 1535 N N . CYS A 1 193 ? 4.550 -10.401 -1.884 1.00 98.62 193 CYS A N 1
ATOM 1536 C CA . CYS A 1 193 ? 3.768 -9.614 -0.945 1.00 98.62 193 CYS A CA 1
ATOM 1537 C C . CYS A 1 193 ? 3.905 -10.207 0.455 1.00 98.62 193 CYS A C 1
ATOM 1539 O O . CYS A 1 193 ? 3.680 -11.399 0.644 1.00 98.62 193 CYS A O 1
ATOM 1541 N N . VAL A 1 194 ? 4.249 -9.377 1.435 1.00 98.88 194 VAL A N 1
ATOM 1542 C CA . VAL A 1 194 ? 4.242 -9.751 2.849 1.00 98.88 194 VAL A CA 1
ATOM 1543 C C . VAL A 1 194 ? 3.073 -9.052 3.524 1.00 98.88 194 VAL A C 1
ATOM 1545 O O . VAL A 1 194 ? 2.897 -7.840 3.380 1.00 98.88 194 VAL A O 1
ATOM 1548 N N . THR A 1 195 ? 2.256 -9.820 4.237 1.00 98.88 195 THR A N 1
ATOM 1549 C CA . THR A 1 195 ? 1.130 -9.302 5.018 1.00 98.88 195 THR A CA 1
ATOM 1550 C C . THR A 1 195 ? 1.354 -9.512 6.501 1.00 98.88 195 THR A C 1
ATOM 1552 O O . THR A 1 195 ? 1.913 -10.540 6.862 1.00 98.88 195 THR A O 1
ATOM 1555 N N . ALA A 1 196 ? 0.848 -8.614 7.341 1.00 98.81 196 ALA A N 1
ATOM 1556 C CA . ALA A 1 196 ? 0.855 -8.766 8.797 1.00 98.81 196 ALA A CA 1
ATOM 1557 C C . ALA A 1 196 ? -0.358 -8.068 9.436 1.00 98.81 196 ALA A C 1
ATOM 1559 O O . ALA A 1 196 ? -1.111 -7.369 8.748 1.00 98.81 196 ALA A O 1
ATOM 1560 N N . ILE A 1 197 ? -0.550 -8.273 10.738 1.00 98.69 197 ILE A N 1
ATOM 1561 C CA . ILE A 1 197 ? -1.647 -7.731 11.547 1.00 98.69 197 ILE A CA 1
ATOM 1562 C C . ILE A 1 197 ? -1.079 -6.892 12.696 1.00 98.69 197 ILE A C 1
ATOM 1564 O O . ILE A 1 197 ? -0.039 -7.247 13.252 1.00 98.69 197 ILE A O 1
ATOM 1568 N N . LYS A 1 198 ? -1.746 -5.785 13.032 1.00 97.75 198 LYS A N 1
ATOM 1569 C CA . LYS A 1 198 ? -1.486 -5.016 14.256 1.00 97.75 198 LYS A CA 1
ATOM 1570 C C . LYS A 1 198 ? -2.189 -5.631 15.461 1.00 97.75 198 LYS A C 1
ATOM 1572 O O . LYS A 1 198 ? -3.433 -5.746 15.403 1.00 97.75 198 LYS A O 1
#

Sequence (198 aa):
MFSFFSKQFEKPEGLLGQVAGKIMSIENQSINKWTLALLTIQPEDQVLEVGFGPGFAIEEARKRFPSIYIDGVDPSETMKHTCENRNKALINDGRLRLFVKDIAEFTSDKQYDRVFSVNNYPLWPNRQKGLAVLYDLMKRDGKIAITVQPREEDADEEKTKNLAQSISGELEEAGFSGTAIHYKDVRPVLTVCVTAIK

pLDDT: mean 89.96, std 16.66, range [28.45, 98.94]

Organism: NCBI:txid1743143

Mean predicted aligned error: 5.19 Å

Nearest PDB structures (foldseek):
  3mgg-assembly1_A  TM=7.130E-01  e=2.288E-10  Methanosarcina mazei
  1nkv-assembly1_A  TM=6.979E-01  e=5.516E-10  Escherichia coli
  6hp2-assembly1_A  TM=7.290E-01  e=2.828E-09  Brevibacillus brevis NBRC 100599
  6ecx-assembly1_A  TM=6.558E-01  e=1.508E-09  Stigmatella aurantiaca
  6ect-assembly1_A  TM=5.697E-01  e=8.043E-10  Stigmatella aurantiaca